Protein AF-A0A353LZS7-F1 (afdb_monomer)

Foldseek 3Di:
DPDDDDDDLVSQLLCLLLCVCVVVHHSQVSCVVSVHHGDFPVVSQVSNCVSPVHRPPDFPFVLCVVVQVLVQPPWDKFKAFFQDWDDDPQKIWGWGQGRVGIATEMEGVQQEPLHDRDGRWIKMFHAYADPVRYGYGNHMAGDAKEKEFADDPVCPVLLCVLQAQQLARHWYWYCDPSHTHTDPSRSHHHQPVSSVVSCVVSVTDIDIPHPRPPNPD

Radius of gyration: 20.61 Å; Cα contacts (8 Å, |Δi|>4): 398; chains: 1; bounding box: 46×46×68 Å

pLDDT: mean 93.03, std 6.81, range [49.69, 97.94]

Structure (mmCIF, N/CA/C/O backbone):
data_AF-A0A353LZS7-F1
#
_entry.id   AF-A0A353LZS7-F1
#
loop_
_atom_site.group_PDB
_atom_site.id
_atom_site.type_symbol
_atom_site.label_atom_id
_atom_site.label_alt_id
_atom_site.label_comp_id
_atom_site.label_asym_id
_atom_site.label_entity_id
_atom_site.label_seq_id
_atom_site.pdbx_PDB_ins_code
_atom_site.Cartn_x
_atom_site.Cartn_y
_atom_site.Cartn_z
_atom_site.occupancy
_atom_site.B_iso_or_equiv
_atom_site.auth_seq_id
_atom_site.auth_comp_id
_atom_site.auth_asym_id
_atom_site.auth_atom_id
_atom_site.pdbx_PDB_model_num
ATOM 1 N N . PHE A 1 1 ? 22.127 -6.569 -45.053 1.00 49.69 1 PHE A N 1
ATOM 2 C CA . PHE A 1 1 ? 22.938 -6.460 -43.824 1.00 49.69 1 PHE A CA 1
ATOM 3 C C . PHE A 1 1 ? 22.021 -6.364 -42.607 1.00 49.69 1 PHE A C 1
ATOM 5 O O . PHE A 1 1 ? 21.568 -5.278 -42.281 1.00 49.69 1 PHE A O 1
ATOM 12 N N . ARG A 1 2 ? 21.709 -7.481 -41.939 1.00 51.94 2 ARG A N 1
ATOM 13 C CA . ARG A 1 2 ? 21.245 -7.457 -40.542 1.00 51.94 2 ARG A CA 1
ATOM 14 C C . ARG A 1 2 ? 22.376 -8.051 -39.719 1.00 51.94 2 ARG A C 1
ATOM 16 O O . ARG A 1 2 ? 22.581 -9.258 -39.738 1.00 51.94 2 ARG A O 1
ATOM 23 N N . ARG A 1 3 ? 23.179 -7.191 -39.099 1.00 62.69 3 ARG A N 1
ATOM 24 C CA . ARG A 1 3 ? 24.198 -7.624 -38.146 1.00 62.69 3 ARG A CA 1
ATOM 25 C C . ARG A 1 3 ? 23.453 -7.877 -36.840 1.00 62.69 3 ARG A C 1
ATOM 27 O O . ARG A 1 3 ? 22.983 -6.926 -36.228 1.00 62.69 3 ARG A O 1
ATOM 34 N N . ALA A 1 4 ? 23.266 -9.143 -36.479 1.00 73.12 4 ALA A N 1
ATOM 35 C CA . ALA A 1 4 ? 22.743 -9.489 -35.165 1.00 73.12 4 ALA A CA 1
ATOM 36 C C . ALA A 1 4 ? 23.783 -9.037 -34.134 1.00 73.12 4 ALA A C 1
ATOM 38 O O . ALA A 1 4 ? 24.899 -9.555 -34.110 1.00 73.12 4 ALA A O 1
ATOM 39 N N . ILE A 1 5 ? 23.449 -8.009 -33.359 1.00 75.19 5 ILE A N 1
ATOM 40 C CA . ILE A 1 5 ? 24.237 -7.623 -32.194 1.00 75.19 5 ILE A CA 1
ATOM 41 C C . ILE A 1 5 ? 23.686 -8.472 -31.049 1.00 75.19 5 ILE A C 1
ATOM 43 O O . ILE A 1 5 ? 22.515 -8.299 -30.707 1.00 75.19 5 ILE A O 1
ATOM 47 N N . PRO A 1 6 ? 24.458 -9.429 -30.510 1.00 82.75 6 PRO A N 1
ATOM 48 C CA . PRO A 1 6 ? 24.000 -10.201 -29.369 1.00 82.75 6 PRO A CA 1
ATOM 49 C C . PRO A 1 6 ? 23.825 -9.249 -28.185 1.00 82.75 6 PRO A C 1
ATOM 51 O O . PRO A 1 6 ? 24.753 -8.521 -27.830 1.00 82.75 6 PRO A O 1
ATOM 54 N N . LEU A 1 7 ? 22.625 -9.232 -27.609 1.00 87.44 7 LEU A N 1
ATOM 55 C CA . LEU A 1 7 ? 22.373 -8.534 -26.355 1.00 87.44 7 LEU A CA 1
ATOM 56 C C . LEU A 1 7 ? 22.943 -9.372 -25.212 1.00 87.44 7 LEU A C 1
ATOM 58 O O . LEU A 1 7 ? 22.761 -10.590 -25.177 1.00 87.44 7 LEU A O 1
ATOM 62 N N . ASP A 1 8 ? 23.638 -8.720 -24.286 1.00 92.75 8 ASP A N 1
ATOM 63 C CA . ASP A 1 8 ? 24.069 -9.368 -23.057 1.00 92.75 8 ASP A CA 1
ATOM 64 C C . ASP A 1 8 ? 22.866 -9.653 -22.139 1.00 92.75 8 ASP A C 1
ATOM 66 O O . ASP A 1 8 ? 21.788 -9.065 -22.274 1.00 92.75 8 ASP A O 1
ATOM 70 N N . LYS A 1 9 ? 23.062 -10.558 -21.176 1.00 93.56 9 LYS A N 1
ATOM 71 C CA . LYS A 1 9 ? 22.011 -10.988 -20.244 1.00 93.56 9 LYS A CA 1
ATOM 72 C C . LYS A 1 9 ? 21.418 -9.822 -19.441 1.00 93.56 9 LYS A C 1
ATOM 74 O O . LYS A 1 9 ? 20.215 -9.826 -19.201 1.00 93.56 9 LYS A O 1
ATOM 79 N N . GLY A 1 10 ? 22.219 -8.823 -19.063 1.00 94.56 10 GLY A N 1
ATOM 80 C CA . GLY A 1 10 ? 21.739 -7.661 -18.312 1.00 94.56 10 GLY A CA 1
ATOM 81 C C . GLY A 1 10 ? 20.877 -6.731 -19.166 1.00 94.56 10 GLY A C 1
ATOM 82 O O . GLY A 1 10 ? 19.850 -6.234 -18.705 1.00 94.56 10 GLY A O 1
ATOM 83 N N . SER A 1 11 ? 21.241 -6.534 -20.434 1.00 95.19 11 SER A N 1
ATOM 84 C CA . SER A 1 11 ? 20.390 -5.814 -21.390 1.00 95.19 11 SER A CA 1
ATOM 85 C C . SER A 1 11 ? 19.060 -6.536 -21.628 1.00 95.19 11 SER A C 1
ATOM 87 O O . SER A 1 11 ? 18.012 -5.891 -21.650 1.00 95.19 11 SER A O 1
ATOM 89 N N . LEU A 1 12 ? 19.079 -7.868 -21.753 1.00 95.38 12 LEU A N 1
ATOM 90 C CA . LEU A 1 12 ? 17.859 -8.675 -21.880 1.00 95.38 12 LEU A CA 1
ATOM 91 C C . LEU A 1 12 ? 16.980 -8.598 -20.626 1.00 95.38 12 LEU A C 1
ATOM 93 O O . LEU A 1 12 ? 15.776 -8.404 -20.758 1.00 95.38 12 LEU A O 1
ATOM 97 N N . GLU A 1 13 ? 17.565 -8.674 -19.427 1.00 96.44 13 GLU A N 1
ATOM 98 C CA . GLU A 1 13 ? 16.831 -8.505 -18.166 1.00 96.44 13 GLU A CA 1
ATOM 99 C C . GLU A 1 13 ? 16.099 -7.159 -18.126 1.00 96.44 13 GLU A C 1
ATOM 101 O O . GLU A 1 13 ? 14.906 -7.118 -17.841 1.00 96.44 13 GLU A O 1
ATOM 106 N N . LYS A 1 14 ? 16.772 -6.056 -18.476 1.00 96.69 14 LYS A N 1
ATOM 107 C CA . LYS A 1 14 ? 16.143 -4.725 -18.498 1.00 96.69 14 LYS A CA 1
ATOM 108 C C . LYS A 1 14 ? 14.991 -4.641 -19.495 1.00 96.69 14 LYS A C 1
ATOM 110 O O . LYS A 1 14 ? 13.961 -4.067 -19.161 1.00 96.69 14 LYS A O 1
ATOM 115 N N . LEU A 1 15 ? 15.147 -5.228 -20.684 1.00 95.94 15 LEU A N 1
ATOM 116 C CA . LEU A 1 15 ? 14.082 -5.288 -21.690 1.00 95.94 15 LEU A CA 1
ATOM 117 C C . LEU A 1 15 ? 12.872 -6.093 -21.198 1.00 95.94 15 LEU A C 1
ATOM 119 O O . LEU A 1 15 ? 11.734 -5.689 -21.423 1.00 95.94 15 LEU A O 1
ATOM 123 N N . VAL A 1 16 ? 13.105 -7.198 -20.485 1.00 96.44 16 VAL A N 1
ATOM 124 C CA . VAL A 1 16 ? 12.032 -7.954 -19.823 1.00 96.44 16 VAL A CA 1
ATOM 125 C C . VAL A 1 16 ? 11.353 -7.096 -18.754 1.00 96.44 16 VAL A C 1
ATOM 127 O O . VAL A 1 16 ? 10.131 -6.981 -18.747 1.00 96.44 16 VAL A O 1
ATOM 130 N N . LEU A 1 17 ? 12.125 -6.470 -17.861 1.00 96.50 17 LEU A N 1
ATOM 131 C CA . LEU A 1 17 ? 11.590 -5.707 -16.730 1.00 96.50 17 LEU A CA 1
ATOM 132 C C . LEU A 1 17 ? 10.818 -4.451 -17.155 1.00 96.50 17 LEU A C 1
ATOM 134 O O . LEU A 1 17 ? 9.850 -4.099 -16.482 1.00 96.50 17 LEU A O 1
ATOM 138 N N . CYS A 1 18 ? 11.191 -3.812 -18.268 1.00 95.25 18 CYS A N 1
ATOM 139 C CA . CYS A 1 18 ? 10.460 -2.674 -18.829 1.00 95.25 18 CYS A CA 1
ATOM 140 C C . CYS A 1 18 ? 9.281 -3.064 -19.742 1.00 95.25 18 CYS A C 1
ATOM 142 O O . CYS A 1 18 ? 8.624 -2.182 -20.289 1.00 95.25 18 CYS A O 1
ATOM 144 N N . GLY A 1 19 ? 9.003 -4.363 -19.902 1.00 94.69 19 GLY A N 1
ATOM 145 C CA . GLY A 1 19 ? 7.831 -4.867 -20.620 1.00 94.69 19 GLY A CA 1
ATOM 146 C C . GLY A 1 19 ? 7.983 -5.006 -22.135 1.00 94.69 19 GLY A C 1
ATOM 147 O O . GLY A 1 19 ? 6.997 -5.236 -22.830 1.00 94.69 19 GLY A O 1
ATOM 148 N N . ALA A 1 20 ? 9.202 -4.931 -22.678 1.00 95.31 20 ALA A N 1
ATOM 149 C CA . ALA A 1 20 ? 9.438 -5.030 -24.124 1.00 95.31 20 ALA A CA 1
ATOM 150 C C . ALA A 1 20 ? 9.042 -6.393 -24.734 1.00 95.31 20 ALA A C 1
ATOM 152 O O . ALA A 1 20 ? 8.958 -6.521 -25.955 1.00 95.31 20 ALA A O 1
ATOM 153 N N . PHE A 1 21 ? 8.810 -7.407 -23.893 1.00 94.50 21 PHE A N 1
ATOM 154 C CA . PHE A 1 21 ? 8.439 -8.767 -24.288 1.00 94.50 21 PHE A CA 1
ATOM 155 C C . PHE A 1 21 ? 7.097 -9.232 -23.698 1.00 94.50 21 PHE A C 1
ATOM 157 O O . PHE A 1 21 ? 6.817 -10.432 -23.730 1.00 94.50 21 PHE A O 1
ATOM 164 N N . ASP A 1 22 ? 6.267 -8.325 -23.170 1.00 94.19 22 ASP A N 1
ATOM 165 C CA . ASP A 1 22 ? 5.016 -8.696 -22.485 1.00 94.19 22 ASP A CA 1
ATOM 166 C C . ASP A 1 22 ? 4.025 -9.423 -23.424 1.00 94.19 22 ASP A C 1
ATOM 168 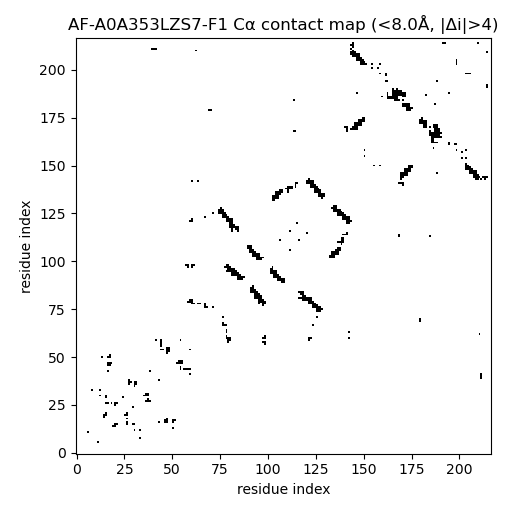O O . ASP A 1 22 ? 3.343 -10.357 -23.000 1.00 94.19 22 ASP A O 1
ATOM 172 N N . ASP A 1 23 ? 4.030 -9.105 -24.727 1.00 94.06 23 ASP A N 1
ATOM 173 C CA . ASP A 1 23 ? 3.234 -9.811 -25.750 1.00 94.06 23 ASP A CA 1
ATOM 174 C C . ASP A 1 23 ? 3.693 -11.264 -25.992 1.00 94.06 23 ASP A C 1
ATOM 176 O O . ASP A 1 23 ? 2.940 -12.086 -26.516 1.00 94.06 23 ASP A O 1
ATOM 180 N N . LEU A 1 24 ? 4.935 -11.600 -25.625 1.00 93.44 24 LEU A N 1
ATOM 181 C CA . LEU A 1 24 ? 5.509 -12.941 -25.788 1.00 93.44 24 LEU A CA 1
ATOM 182 C C . LEU A 1 24 ? 5.330 -13.814 -24.536 1.00 93.44 24 LEU A C 1
ATOM 184 O O . LEU A 1 24 ? 5.635 -15.006 -24.568 1.00 93.44 24 LEU A O 1
ATOM 188 N N . GLY A 1 25 ? 4.859 -13.241 -23.427 1.00 93.12 25 GLY A N 1
ATOM 189 C CA . GLY A 1 25 ? 4.669 -13.941 -22.160 1.00 93.12 25 GLY A CA 1
ATOM 190 C C . GLY A 1 25 ? 4.900 -13.046 -20.944 1.00 93.12 25 GLY A C 1
ATOM 191 O O . GLY A 1 25 ? 5.370 -11.920 -21.053 1.00 93.12 25 GLY A O 1
ATOM 192 N N . GLY A 1 26 ? 4.583 -13.566 -19.756 1.00 94.19 26 GLY A N 1
ATOM 193 C CA . GLY A 1 26 ? 4.762 -12.823 -18.508 1.00 94.19 26 GLY A CA 1
ATOM 194 C C . GLY A 1 26 ? 6.235 -12.629 -18.135 1.00 94.19 26 GLY A C 1
ATOM 195 O O . GLY A 1 26 ? 7.041 -13.550 -18.266 1.00 94.19 26 GLY A O 1
ATOM 196 N N . ARG A 1 27 ? 6.573 -11.461 -17.578 1.00 96.00 27 ARG A N 1
ATOM 197 C CA . ARG A 1 27 ? 7.952 -11.077 -17.213 1.00 96.00 27 ARG A CA 1
ATOM 198 C C . ARG A 1 27 ? 8.684 -12.121 -16.371 1.00 96.00 27 ARG A C 1
ATOM 200 O O . ARG A 1 27 ? 9.815 -12.466 -16.686 1.00 96.00 27 ARG A O 1
ATOM 207 N N . ASN A 1 28 ? 8.033 -12.687 -15.352 1.00 96.69 28 ASN A N 1
ATOM 208 C CA . ASN A 1 28 ? 8.641 -13.727 -14.511 1.00 96.69 28 ASN A CA 1
ATOM 209 C C . ASN A 1 28 ? 9.000 -15.006 -15.282 1.00 96.69 28 ASN A C 1
ATOM 211 O O . ASN A 1 28 ? 9.996 -15.644 -14.954 1.00 96.69 28 ASN A O 1
ATOM 215 N N . ARG A 1 29 ? 8.246 -15.353 -16.333 1.00 96.81 29 ARG A N 1
ATOM 216 C CA . ARG A 1 29 ? 8.586 -16.477 -17.214 1.00 96.81 29 ARG A CA 1
ATOM 217 C C . ARG A 1 29 ? 9.866 -16.181 -17.993 1.00 96.81 29 ARG A C 1
ATOM 219 O O . ARG A 1 29 ? 10.782 -16.993 -17.993 1.00 96.81 29 ARG A O 1
ATOM 226 N N . HIS A 1 30 ? 9.955 -14.989 -18.580 1.00 96.56 30 HIS A N 1
ATOM 227 C CA . HIS A 1 30 ? 11.135 -14.558 -19.333 1.00 96.56 30 HIS A CA 1
ATOM 228 C C . HIS A 1 30 ? 12.381 -14.440 -18.445 1.00 96.56 30 HIS A C 1
ATOM 230 O O . HIS A 1 30 ? 13.468 -14.835 -18.854 1.00 96.56 30 HIS A O 1
ATOM 236 N N . LEU A 1 31 ? 12.239 -13.956 -17.204 1.00 96.94 31 LEU A N 1
ATOM 237 C CA . LEU A 1 31 ? 13.335 -13.949 -16.225 1.00 96.94 31 LEU A CA 1
ATOM 238 C C . LEU A 1 31 ? 13.852 -15.371 -15.961 1.00 96.94 31 LEU A C 1
ATOM 240 O O . LEU A 1 31 ? 15.058 -15.607 -16.022 1.00 96.94 31 LEU A O 1
ATOM 244 N N . GLN A 1 32 ? 12.952 -16.331 -15.750 1.00 96.88 32 GLN A N 1
ATOM 245 C CA . GLN A 1 32 ? 13.321 -17.733 -15.540 1.00 96.88 32 GLN A CA 1
ATOM 246 C C . GLN A 1 32 ? 14.015 -18.348 -16.761 1.00 96.88 32 GLN A C 1
ATOM 248 O O . GLN A 1 32 ? 15.001 -19.064 -16.603 1.00 96.88 32 GLN A O 1
ATOM 253 N N . GLU A 1 33 ? 13.562 -18.035 -17.977 1.00 95.00 33 GLU A N 1
ATOM 254 C CA . GLU A 1 33 ? 14.205 -18.477 -19.225 1.00 95.00 33 GLU A CA 1
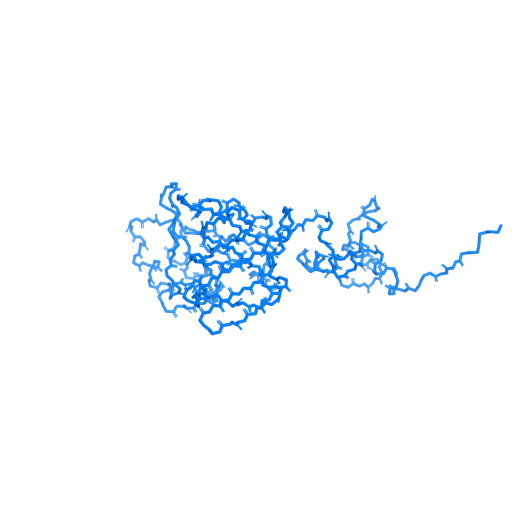ATOM 255 C C . GLU A 1 33 ? 15.626 -17.911 -19.385 1.00 95.00 33 GLU A C 1
ATOM 257 O O . GLU A 1 33 ? 16.507 -18.574 -19.935 1.00 95.00 33 GLU A O 1
ATOM 262 N N . LEU A 1 34 ? 15.891 -16.726 -18.829 1.00 94.31 34 LEU A N 1
ATOM 263 C CA . LEU A 1 34 ? 17.235 -16.153 -18.725 1.00 94.31 34 LEU A CA 1
ATOM 264 C C . LEU A 1 34 ? 18.061 -16.753 -17.572 1.00 94.31 34 LEU A C 1
ATOM 266 O O . LEU A 1 34 ? 19.228 -16.384 -17.399 1.00 94.31 34 LEU A O 1
ATOM 270 N N . GLY A 1 35 ? 17.500 -17.660 -16.768 1.00 95.69 35 GLY A N 1
ATOM 271 C CA . GLY A 1 35 ? 18.121 -18.186 -15.552 1.00 95.69 35 GLY A CA 1
ATOM 272 C C . GLY A 1 35 ? 18.268 -17.109 -14.476 1.00 95.69 35 GLY A C 1
ATOM 273 O O . GLY A 1 35 ? 19.352 -16.949 -13.908 1.00 95.69 35 GLY A O 1
ATOM 274 N N . LEU A 1 36 ? 17.232 -16.291 -14.296 1.00 95.81 36 LEU A N 1
ATOM 275 C CA . LEU A 1 36 ? 17.085 -15.313 -13.223 1.00 95.81 36 LEU A CA 1
ATOM 276 C C . LEU A 1 36 ? 15.911 -15.712 -12.329 1.00 95.81 36 LEU A C 1
ATOM 278 O O . LEU A 1 36 ? 14.942 -16.323 -12.782 1.00 95.81 36 LEU A O 1
ATOM 282 N N . GLU A 1 37 ? 15.997 -15.335 -11.058 1.00 95.19 37 GLU A N 1
ATOM 283 C CA . GLU A 1 37 ? 14.919 -15.577 -10.105 1.00 95.19 37 GLU A CA 1
ATOM 284 C C . GLU A 1 37 ? 13.684 -14.725 -10.439 1.00 95.19 37 GLU A C 1
ATOM 286 O O . GLU A 1 37 ? 13.821 -13.554 -10.823 1.00 95.19 37 GLU A O 1
ATOM 291 N N . PRO A 1 38 ? 12.468 -15.279 -10.279 1.00 95.25 38 PRO A N 1
ATOM 292 C CA . PRO A 1 38 ? 11.248 -14.503 -10.410 1.00 95.25 38 PRO A CA 1
ATOM 293 C C . PRO A 1 38 ? 11.178 -13.438 -9.309 1.00 95.25 38 PRO A C 1
ATOM 295 O O . PRO A 1 38 ? 11.620 -13.643 -8.179 1.00 95.25 38 PRO A O 1
ATOM 298 N N . LYS A 1 39 ? 10.581 -12.296 -9.639 1.00 95.31 39 LYS A N 1
ATOM 299 C CA . LYS A 1 39 ? 10.361 -11.181 -8.715 1.00 95.31 39 LYS A CA 1
ATOM 300 C C . LYS A 1 39 ? 8.908 -11.154 -8.252 1.00 95.31 39 LYS A C 1
ATOM 302 O O . LYS A 1 39 ? 8.004 -11.596 -8.968 1.00 95.31 39 LYS A O 1
ATOM 307 N N . ARG A 1 40 ? 8.659 -10.602 -7.065 1.00 94.62 40 ARG A N 1
ATOM 308 C CA . ARG A 1 40 ? 7.291 -10.326 -6.601 1.00 94.62 40 ARG A CA 1
ATOM 309 C C . ARG A 1 40 ? 6.658 -9.246 -7.483 1.00 94.62 40 ARG A C 1
ATOM 311 O O . ARG A 1 40 ? 7.348 -8.376 -8.004 1.00 94.62 40 ARG A O 1
ATOM 318 N N . GLU A 1 41 ? 5.333 -9.246 -7.594 1.00 94.44 41 GLU A N 1
ATOM 319 C CA . GLU A 1 41 ? 4.600 -8.291 -8.446 1.00 94.44 41 GLU A CA 1
ATOM 320 C C . GLU A 1 41 ? 4.937 -6.824 -8.128 1.00 94.44 41 GLU A C 1
ATOM 322 O O . GLU A 1 41 ? 5.197 -6.027 -9.025 1.00 94.44 41 GLU A O 1
ATOM 327 N N . LEU A 1 42 ? 5.026 -6.463 -6.843 1.00 95.88 42 LEU A N 1
ATOM 328 C CA . LEU A 1 42 ? 5.413 -5.107 -6.440 1.00 95.88 42 LEU A CA 1
ATOM 329 C C . LEU A 1 42 ? 6.857 -4.759 -6.842 1.00 95.88 42 LEU A C 1
ATOM 331 O O . LEU A 1 42 ? 7.153 -3.605 -7.141 1.00 95.88 42 LEU A O 1
ATOM 335 N N . GLU A 1 43 ? 7.762 -5.736 -6.842 1.00 95.75 43 GLU A N 1
ATOM 336 C CA . GLU A 1 43 ? 9.155 -5.542 -7.255 1.00 95.75 43 GLU A CA 1
ATOM 337 C C . GLU A 1 43 ? 9.261 -5.361 -8.770 1.00 95.75 43 GLU A C 1
ATOM 339 O O . GLU A 1 43 ? 10.045 -4.529 -9.221 1.00 95.75 43 GLU A O 1
ATOM 344 N N . LEU A 1 44 ? 8.440 -6.076 -9.550 1.00 96.44 44 LEU A N 1
ATOM 345 C CA . LEU A 1 44 ? 8.322 -5.860 -10.994 1.00 96.44 44 LEU A CA 1
ATOM 346 C C . LEU A 1 44 ? 7.863 -4.430 -11.302 1.00 96.44 44 LEU A C 1
ATOM 348 O O . LEU A 1 44 ? 8.473 -3.771 -12.140 1.00 96.44 44 LEU A O 1
ATOM 352 N N . LEU A 1 45 ? 6.857 -3.917 -10.584 1.00 96.56 45 LEU A N 1
ATOM 353 C CA . LEU A 1 45 ? 6.395 -2.531 -10.742 1.00 96.56 45 LEU A CA 1
ATOM 354 C C . LEU A 1 45 ? 7.473 -1.507 -10.366 1.00 96.56 45 LEU A C 1
ATOM 356 O O . LEU A 1 45 ? 7.638 -0.496 -11.046 1.00 96.56 45 LEU A O 1
ATOM 360 N N . LYS A 1 46 ? 8.225 -1.754 -9.289 1.00 95.69 46 LYS A N 1
ATOM 361 C CA . LYS A 1 46 ? 9.336 -0.877 -8.886 1.00 95.69 46 LYS A CA 1
ATOM 362 C C . LYS A 1 46 ? 10.451 -0.860 -9.931 1.00 95.69 46 LYS A C 1
ATOM 364 O O . LYS A 1 46 ? 10.928 0.218 -10.269 1.00 95.69 46 LYS A O 1
ATOM 369 N N . ALA A 1 47 ? 10.816 -2.023 -10.469 1.00 96.12 47 ALA A N 1
ATOM 370 C CA . ALA A 1 47 ? 11.806 -2.130 -11.538 1.00 96.12 47 ALA A CA 1
ATOM 371 C C . ALA A 1 47 ? 11.333 -1.440 -12.828 1.00 96.12 47 ALA A C 1
ATOM 373 O O . ALA A 1 47 ? 12.113 -0.753 -13.482 1.00 96.12 47 ALA A O 1
ATOM 374 N N . GLU A 1 48 ? 10.048 -1.570 -13.170 1.00 96.19 48 GLU A N 1
ATOM 375 C CA . GLU A 1 48 ? 9.443 -0.845 -14.289 1.00 96.19 48 GLU A CA 1
ATOM 376 C C . GLU A 1 48 ? 9.600 0.667 -14.115 1.00 96.19 48 GLU A C 1
ATOM 378 O O . GLU A 1 48 ? 10.113 1.334 -15.013 1.00 96.19 48 GLU A O 1
ATOM 383 N N . ARG A 1 49 ? 9.232 1.205 -12.946 1.00 95.31 49 ARG A N 1
ATOM 384 C CA . ARG A 1 49 ? 9.393 2.635 -12.666 1.00 95.31 49 ARG A CA 1
ATOM 385 C C . ARG A 1 49 ? 10.848 3.078 -12.702 1.00 95.31 49 ARG A C 1
ATOM 387 O O . ARG A 1 49 ? 11.122 4.161 -13.203 1.00 95.31 49 ARG A O 1
ATOM 394 N N . GLU A 1 50 ? 11.773 2.283 -12.179 1.00 95.19 50 GLU A N 1
ATOM 395 C CA . GLU A 1 50 ? 13.198 2.621 -12.208 1.00 95.19 50 GLU A CA 1
ATOM 396 C C . GLU A 1 50 ? 13.725 2.734 -13.648 1.00 95.19 50 GLU A C 1
ATOM 398 O O . GLU A 1 50 ? 14.503 3.636 -13.955 1.00 95.19 50 GLU A O 1
ATOM 403 N N . LEU A 1 51 ? 13.264 1.858 -14.547 1.00 96.31 51 LEU A N 1
ATOM 404 C CA . LEU A 1 51 ? 13.707 1.822 -15.942 1.00 96.31 51 LEU A CA 1
ATOM 405 C C . LEU A 1 51 ? 12.983 2.829 -16.845 1.00 96.31 51 LEU A C 1
ATOM 407 O O . LEU A 1 51 ? 13.594 3.357 -17.773 1.00 96.31 51 LEU A O 1
ATOM 411 N N . LEU A 1 52 ? 11.693 3.075 -16.604 1.00 95.31 52 LEU A N 1
ATOM 412 C CA . LEU A 1 52 ? 10.838 3.907 -17.461 1.00 95.31 52 LEU A CA 1
ATOM 413 C C . LEU A 1 52 ? 10.553 5.301 -16.888 1.00 95.31 52 LEU A C 1
ATOM 415 O O . LEU A 1 52 ? 10.058 6.168 -17.603 1.00 95.31 52 LEU A O 1
ATOM 419 N N . GLY A 1 53 ? 10.829 5.525 -15.604 1.00 92.19 53 GLY A N 1
ATOM 420 C CA . GLY A 1 53 ? 10.491 6.752 -14.879 1.00 92.19 53 GLY A CA 1
ATOM 421 C C . GLY A 1 53 ? 9.042 6.826 -14.380 1.00 92.19 53 GLY A C 1
ATOM 422 O O . GLY A 1 53 ? 8.694 7.787 -13.700 1.00 92.19 53 GLY A O 1
ATOM 423 N N . MET A 1 54 ? 8.201 5.830 -14.680 1.00 92.19 54 MET A N 1
ATOM 424 C CA . MET A 1 54 ? 6.791 5.773 -14.271 1.00 92.19 54 MET A CA 1
ATOM 425 C C . MET A 1 54 ? 6.284 4.331 -14.159 1.00 92.19 54 MET A C 1
ATOM 427 O O . MET A 1 54 ? 6.845 3.422 -14.769 1.00 92.19 54 MET A O 1
ATOM 431 N N . TYR A 1 55 ? 5.183 4.129 -13.434 1.00 95.19 55 TYR A N 1
ATOM 432 C CA . TYR A 1 55 ? 4.442 2.866 -13.453 1.00 95.19 55 TYR A CA 1
ATOM 433 C C . TYR A 1 55 ? 3.553 2.800 -14.702 1.00 95.19 55 TYR A C 1
ATOM 435 O O . TYR A 1 55 ? 2.414 3.264 -14.686 1.00 95.19 55 TYR A O 1
ATOM 443 N N . ALA A 1 56 ? 4.083 2.256 -15.795 1.00 93.00 56 ALA A N 1
ATOM 444 C CA . ALA A 1 56 ? 3.372 2.152 -17.068 1.00 93.00 56 ALA A CA 1
ATOM 445 C C . ALA A 1 56 ? 2.233 1.121 -17.027 1.00 93.00 56 ALA A C 1
ATOM 447 O O . ALA A 1 56 ? 1.193 1.317 -17.652 1.00 93.00 56 ALA A O 1
ATOM 448 N N . SER A 1 57 ? 2.422 0.034 -16.281 1.00 92.88 57 SER A N 1
ATOM 449 C CA . SER A 1 57 ? 1.453 -1.058 -16.183 1.00 92.88 57 SER A CA 1
ATOM 450 C C . SER A 1 57 ? 0.368 -0.777 -15.141 1.00 92.88 57 SER A C 1
ATOM 452 O O . SER A 1 57 ? -0.826 -0.831 -15.443 1.00 92.88 57 SER A O 1
ATOM 454 N N . ARG A 1 58 ? 0.763 -0.481 -13.896 1.00 95.19 58 ARG A N 1
ATOM 455 C CA . ARG A 1 58 ? -0.156 -0.174 -12.792 1.00 95.19 58 ARG A CA 1
ATOM 456 C C . ARG A 1 58 ? 0.545 0.555 -11.652 1.00 95.19 58 ARG A C 1
ATOM 458 O O . ARG A 1 58 ? 1.563 0.094 -11.149 1.00 95.19 58 ARG A O 1
ATOM 465 N N . HIS A 1 59 ? -0.070 1.617 -11.135 1.00 97.50 59 HIS A N 1
ATOM 466 C CA . HIS A 1 59 ? 0.437 2.295 -9.941 1.00 97.50 59 HIS A CA 1
ATOM 467 C C . HIS A 1 59 ? 0.234 1.432 -8.667 1.00 97.50 59 HIS A C 1
ATOM 469 O O . HIS A 1 59 ? -0.881 0.926 -8.458 1.00 97.50 59 HIS A O 1
ATOM 475 N N . PRO A 1 60 ? 1.234 1.289 -7.767 1.00 97.31 60 PRO A N 1
ATOM 476 C CA . PRO A 1 60 ? 1.189 0.373 -6.618 1.00 97.31 60 PRO A CA 1
ATOM 477 C C . PRO A 1 60 ? 0.119 0.710 -5.563 1.00 97.31 60 PRO A C 1
ATOM 479 O O . PRO A 1 60 ? -0.295 -0.156 -4.790 1.00 97.31 60 PRO A O 1
ATOM 482 N N . CYS A 1 61 ? -0.362 1.955 -5.533 1.00 97.62 61 CYS A N 1
ATOM 483 C CA . CYS A 1 61 ? -1.452 2.375 -4.643 1.00 97.62 61 CYS A CA 1
ATOM 484 C C . CYS A 1 61 ? -2.857 2.117 -5.213 1.00 97.62 61 CYS A C 1
ATOM 486 O O . CYS A 1 61 ? -3.824 2.137 -4.456 1.00 97.62 61 CYS A O 1
ATOM 488 N N . SER A 1 62 ? -2.988 1.815 -6.511 1.00 97.25 62 SER A N 1
ATOM 489 C CA . SER A 1 62 ? -4.295 1.634 -7.170 1.00 97.25 62 SER A CA 1
ATOM 490 C C . SER A 1 62 ? -5.199 0.582 -6.508 1.00 97.25 62 SER A C 1
ATOM 492 O O . SER A 1 62 ? -6.394 0.835 -6.376 1.00 97.25 62 SER A O 1
ATOM 494 N N . PRO A 1 63 ? -4.695 -0.592 -6.065 1.00 97.31 63 PRO A N 1
ATOM 495 C CA . PRO A 1 63 ? -5.550 -1.588 -5.414 1.00 97.31 63 PRO A CA 1
ATOM 496 C C . PRO A 1 63 ? -6.146 -1.131 -4.075 1.00 97.31 63 PRO A C 1
ATOM 498 O O . PRO A 1 63 ? -7.120 -1.722 -3.621 1.00 97.31 63 PRO A O 1
ATOM 501 N N . PHE A 1 64 ? -5.569 -0.109 -3.437 1.00 97.12 64 PHE A N 1
ATOM 502 C CA . PHE A 1 64 ? -6.035 0.406 -2.150 1.00 97.12 64 PHE A CA 1
ATOM 503 C C . PHE A 1 64 ? -7.093 1.507 -2.291 1.00 97.12 64 PHE A C 1
ATOM 505 O O . PHE A 1 64 ? -7.730 1.847 -1.297 1.00 97.12 64 PHE A O 1
ATOM 512 N N . LEU A 1 65 ? -7.313 2.048 -3.497 1.00 96.31 65 LEU A N 1
ATOM 513 C CA . LEU A 1 65 ? -8.244 3.160 -3.719 1.00 96.31 65 LEU A CA 1
ATOM 514 C C . LEU A 1 65 ? -9.659 2.907 -3.179 1.00 96.31 65 LEU A C 1
ATOM 516 O O . LEU A 1 65 ? -10.175 3.817 -2.533 1.00 96.31 65 LEU A O 1
ATOM 520 N N . PRO A 1 66 ? -10.272 1.714 -3.340 1.00 94.75 66 PRO A N 1
ATOM 521 C CA . PRO A 1 66 ? -11.596 1.468 -2.773 1.00 94.75 66 PRO A CA 1
ATOM 522 C C . PRO A 1 66 ? -11.624 1.640 -1.249 1.00 94.75 66 PRO A C 1
ATOM 524 O O . PRO A 1 66 ? -12.511 2.302 -0.725 1.00 94.75 66 PRO A O 1
ATOM 527 N N . LEU A 1 67 ? -10.613 1.121 -0.538 1.00 95.06 67 LEU A N 1
ATOM 528 C CA . LEU A 1 67 ? -10.505 1.286 0.914 1.00 95.06 67 LEU A CA 1
ATOM 529 C C . LEU A 1 67 ? -10.317 2.759 1.299 1.00 95.06 67 LEU A C 1
ATOM 531 O O . LEU A 1 67 ? -10.944 3.242 2.237 1.00 95.06 67 LEU A O 1
ATOM 535 N N . VAL A 1 68 ? -9.447 3.470 0.581 1.00 96.12 68 VAL A N 1
ATOM 536 C CA . VAL A 1 68 ? -9.164 4.889 0.836 1.00 96.12 68 VAL A CA 1
ATOM 537 C C . VAL A 1 68 ? -10.428 5.731 0.653 1.00 96.12 68 VAL A C 1
ATOM 539 O O . VAL A 1 68 ? -10.742 6.553 1.509 1.00 96.12 68 VAL A O 1
ATOM 542 N N . GLN A 1 69 ? -11.209 5.465 -0.394 1.00 93.88 69 GLN A N 1
ATOM 543 C CA . GLN A 1 69 ? -12.493 6.124 -0.634 1.00 93.88 69 GLN A CA 1
ATOM 544 C C . GLN A 1 69 ? -13.504 5.833 0.483 1.00 93.88 69 GLN A C 1
ATOM 546 O O . GLN A 1 69 ? -14.171 6.752 0.953 1.00 93.88 69 GLN A O 1
ATOM 551 N N . SER A 1 70 ? -13.574 4.593 0.979 1.00 92.25 70 SER A N 1
ATOM 552 C CA . SER A 1 70 ? -14.440 4.242 2.116 1.00 92.25 70 SER A CA 1
ATOM 553 C C . SER A 1 70 ? -14.059 4.954 3.422 1.00 92.25 70 SER A C 1
ATOM 555 O O . SER A 1 70 ? -14.919 5.171 4.273 1.00 92.25 70 SER A O 1
ATOM 557 N N . LEU A 1 71 ? -12.790 5.343 3.589 1.00 92.88 71 LEU A N 1
ATOM 558 C CA . LEU A 1 71 ? -12.283 6.060 4.767 1.00 92.88 71 LEU A CA 1
ATOM 559 C C . LEU A 1 71 ? -12.344 7.592 4.638 1.00 92.88 71 LEU A C 1
ATOM 561 O O . LEU A 1 71 ? -12.114 8.299 5.618 1.00 92.88 71 LEU A O 1
ATOM 565 N N . GLN A 1 72 ? -12.649 8.120 3.449 1.00 90.12 72 GLN A N 1
ATOM 566 C CA . GLN A 1 72 ? -12.625 9.556 3.150 1.00 90.12 72 GLN A CA 1
ATOM 567 C C . GLN A 1 72 ? -13.612 10.377 3.997 1.00 90.12 72 GLN A C 1
ATOM 569 O O . GLN A 1 72 ? -13.356 11.548 4.299 1.00 90.12 72 GLN A O 1
ATOM 574 N N . GLY A 1 73 ? -14.741 9.777 4.387 1.00 84.50 73 GLY A N 1
ATOM 575 C CA . GLY A 1 73 ? -15.810 10.475 5.098 1.00 84.50 73 GLY A CA 1
ATOM 576 C C . GLY A 1 73 ? -16.322 11.679 4.299 1.00 84.50 73 GLY A C 1
ATOM 577 O O . GLY A 1 73 ? -16.611 11.565 3.113 1.00 84.50 73 GLY A O 1
ATOM 578 N N . GLY A 1 74 ? -16.429 12.845 4.945 1.00 81.94 74 GLY A N 1
ATOM 579 C CA . GLY A 1 74 ? -16.876 14.094 4.307 1.00 81.94 74 GLY A CA 1
ATOM 580 C C . GLY A 1 74 ? -15.765 14.965 3.699 1.00 81.94 74 GLY A C 1
ATOM 581 O O . GLY A 1 74 ? -16.040 16.104 3.328 1.00 81.94 74 GLY A O 1
ATOM 582 N N . GLY A 1 75 ? -14.513 14.493 3.683 1.00 89.69 75 GLY A N 1
ATOM 583 C CA . GLY A 1 75 ? -13.362 15.226 3.143 1.00 89.69 75 GLY A CA 1
ATOM 584 C C . GLY A 1 75 ? -12.994 14.805 1.723 1.00 89.69 75 GLY A C 1
ATOM 585 O O . GLY A 1 75 ? -13.808 14.240 0.999 1.00 89.69 75 GLY A O 1
ATOM 586 N N . GLU A 1 76 ? -11.743 15.056 1.347 1.00 94.81 76 GLU A N 1
ATOM 587 C CA . GLU A 1 76 ? -11.086 14.514 0.156 1.00 94.81 76 GLU A CA 1
ATOM 588 C C . GLU A 1 76 ? -9.978 13.541 0.567 1.00 94.81 76 GLU A C 1
ATOM 590 O O . GLU A 1 76 ? -9.413 13.645 1.662 1.00 94.81 76 GLU A O 1
ATOM 595 N N . SER A 1 77 ? -9.663 12.593 -0.314 1.00 96.12 77 SER A N 1
ATOM 596 C CA . SER A 1 77 ? -8.577 11.640 -0.110 1.00 96.12 77 SER A CA 1
ATOM 597 C C . SER A 1 77 ? -7.704 11.525 -1.356 1.00 96.12 77 SER A C 1
ATOM 599 O O . SER A 1 77 ? -8.175 11.685 -2.482 1.00 96.12 77 SER A O 1
ATOM 601 N N . VAL A 1 78 ? -6.417 11.264 -1.151 1.00 96.81 78 VAL A N 1
ATOM 602 C CA . VAL A 1 78 ? -5.454 11.008 -2.223 1.00 96.81 78 VAL A CA 1
ATOM 603 C C . VAL A 1 78 ? -4.508 9.894 -1.795 1.00 96.81 78 VAL A C 1
ATOM 605 O O . VAL A 1 78 ? -4.062 9.865 -0.653 1.00 96.81 78 VAL A O 1
ATOM 608 N N . ALA A 1 79 ? -4.202 8.962 -2.694 1.00 97.94 79 ALA A N 1
ATOM 609 C CA . ALA A 1 79 ? -3.336 7.824 -2.407 1.00 97.94 79 ALA A CA 1
ATOM 610 C C . ALA A 1 79 ? -2.230 7.705 -3.447 1.00 97.94 79 ALA A C 1
ATOM 612 O O . ALA A 1 79 ? -2.483 7.775 -4.647 1.00 97.94 79 ALA A O 1
ATOM 613 N N . GLY A 1 80 ? -1.006 7.480 -2.987 1.00 97.94 80 GLY A N 1
ATOM 614 C CA . GLY A 1 80 ? 0.144 7.479 -3.873 1.00 97.94 80 GLY A CA 1
ATOM 615 C C . GLY A 1 80 ? 1.444 7.072 -3.195 1.00 97.94 80 GLY A C 1
ATOM 616 O O . GLY A 1 80 ? 1.455 6.722 -2.015 1.00 97.94 80 GLY A O 1
ATOM 617 N N . GLU A 1 81 ? 2.530 7.058 -3.957 1.00 97.81 81 GLU A N 1
ATOM 618 C CA . GLU A 1 81 ? 3.876 6.818 -3.452 1.00 97.81 81 GLU A CA 1
ATOM 619 C C . GLU A 1 81 ? 4.609 8.145 -3.232 1.00 97.81 81 GLU A C 1
ATOM 621 O O . GLU A 1 81 ? 4.621 9.034 -4.083 1.00 97.81 81 GLU A O 1
ATOM 626 N N . LEU A 1 82 ? 5.223 8.311 -2.064 1.00 97.19 82 LEU A N 1
ATOM 627 C CA . LEU A 1 82 ? 5.925 9.531 -1.704 1.00 97.19 82 LEU A CA 1
ATOM 628 C C . LEU A 1 82 ? 7.177 9.680 -2.573 1.00 97.19 82 LEU A C 1
ATOM 630 O O . LEU A 1 82 ? 8.115 8.897 -2.457 1.00 97.19 82 LEU A O 1
ATOM 634 N N . SER A 1 83 ? 7.206 10.694 -3.436 1.00 94.25 83 SER A N 1
ATOM 635 C CA . SER A 1 83 ? 8.352 10.944 -4.321 1.00 94.25 83 SER A CA 1
ATOM 636 C C . SER A 1 83 ? 9.422 11.795 -3.647 1.00 94.25 83 SER A C 1
ATOM 638 O O . SER A 1 83 ? 10.615 11.569 -3.828 1.00 94.25 83 SER A O 1
ATOM 640 N N . GLY A 1 84 ? 9.002 12.766 -2.839 1.00 92.88 84 GLY A N 1
ATOM 641 C CA . GLY A 1 84 ? 9.904 13.652 -2.118 1.00 92.88 84 GLY A CA 1
ATOM 642 C C . GLY A 1 84 ? 9.170 14.379 -1.007 1.00 92.88 84 GLY A C 1
ATOM 643 O O . GLY A 1 84 ? 7.968 14.631 -1.106 1.00 92.88 84 GLY A O 1
ATOM 644 N N . VAL A 1 85 ? 9.893 14.690 0.064 1.00 95.56 85 VAL A N 1
ATOM 645 C CA . VAL A 1 85 ? 9.328 15.305 1.260 1.00 95.56 85 VAL A CA 1
ATOM 646 C C . VAL A 1 85 ? 10.380 16.143 1.975 1.00 95.56 85 VAL A C 1
ATOM 648 O O . VAL A 1 85 ? 11.557 15.783 2.010 1.00 95.56 85 VAL A O 1
ATOM 651 N N . GLN A 1 86 ? 9.955 17.268 2.539 1.00 95.94 86 GLN A N 1
ATOM 652 C CA . GLN A 1 86 ? 10.809 18.188 3.272 1.00 95.94 86 GLN A CA 1
ATOM 653 C C . GLN A 1 86 ? 10.105 18.662 4.543 1.00 95.94 86 GLN A C 1
ATOM 655 O O . GLN A 1 86 ? 8.935 19.048 4.511 1.00 95.94 86 GLN A O 1
ATOM 660 N N . ALA A 1 87 ? 10.843 18.661 5.652 1.00 93.56 87 ALA A N 1
ATOM 661 C CA . ALA A 1 87 ? 10.411 19.263 6.906 1.00 93.56 87 ALA A CA 1
ATOM 662 C C . ALA A 1 87 ? 10.798 20.749 6.954 1.00 93.56 87 ALA A C 1
ATOM 664 O O . ALA A 1 87 ? 11.932 21.121 6.648 1.00 93.56 87 ALA A O 1
ATOM 665 N N . MET A 1 88 ? 9.862 21.589 7.383 1.00 91.62 88 MET A N 1
ATOM 666 C CA . MET A 1 88 ? 10.027 23.021 7.621 1.00 91.62 88 MET A CA 1
ATOM 667 C C . MET A 1 88 ? 9.410 23.375 8.980 1.00 91.62 88 MET A C 1
ATOM 669 O O . MET A 1 88 ? 8.249 23.777 9.088 1.00 91.62 88 MET A O 1
ATOM 673 N N . GLY A 1 89 ? 10.184 23.185 10.052 1.00 89.81 89 GLY A N 1
ATOM 674 C CA . GLY A 1 89 ? 9.696 23.352 11.423 1.00 89.81 89 GLY A CA 1
ATOM 675 C C . GLY A 1 89 ? 8.610 22.325 11.755 1.00 89.81 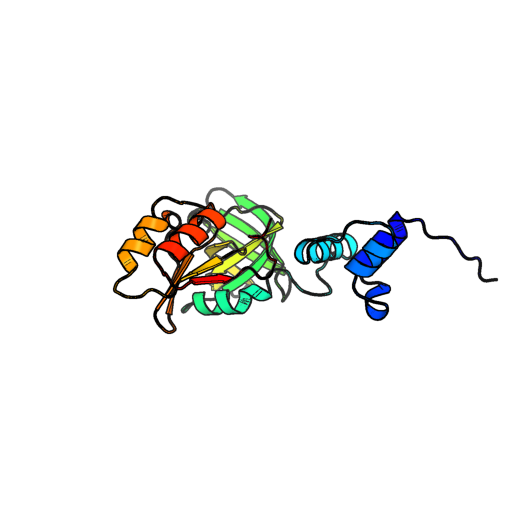89 GLY A C 1
ATOM 676 O O . GLY A 1 89 ? 8.863 21.128 11.694 1.00 89.81 89 GLY A O 1
ATOM 677 N N . ASN A 1 90 ? 7.400 22.789 12.085 1.00 92.75 90 ASN A N 1
ATOM 678 C CA . ASN A 1 90 ? 6.244 21.921 12.363 1.00 92.75 90 ASN A CA 1
ATOM 679 C C . ASN A 1 90 ? 5.426 21.556 11.106 1.00 92.75 90 ASN A C 1
ATOM 681 O O . ASN A 1 90 ? 4.340 20.984 11.214 1.00 92.75 90 ASN A O 1
ATOM 685 N N . ARG A 1 91 ? 5.889 21.944 9.914 1.00 94.75 91 ARG A N 1
ATOM 686 C CA . ARG A 1 91 ? 5.205 21.663 8.649 1.00 94.75 91 ARG A CA 1
ATOM 687 C C . ARG A 1 91 ? 6.020 20.695 7.812 1.00 94.75 91 ARG A C 1
ATOM 689 O O . ARG A 1 91 ? 7.246 20.749 7.796 1.00 94.75 91 ARG A O 1
ATOM 696 N N . TRP A 1 92 ? 5.312 19.849 7.088 1.00 96.31 92 TRP A N 1
ATOM 697 C CA . TRP A 1 92 ? 5.852 18.954 6.083 1.00 96.31 92 TRP A CA 1
ATOM 698 C C . TRP A 1 92 ? 5.209 19.283 4.751 1.00 96.31 92 TRP A C 1
ATOM 700 O O . TRP A 1 92 ? 4.007 19.528 4.696 1.00 96.31 92 TRP A O 1
ATOM 710 N N . GLN A 1 93 ? 6.005 19.270 3.691 1.00 95.94 93 GLN A N 1
ATOM 711 C CA . GLN A 1 93 ? 5.527 19.468 2.329 1.00 95.94 93 GLN A CA 1
ATOM 712 C C . GLN A 1 93 ? 6.257 18.537 1.369 1.00 95.94 93 GLN A C 1
ATOM 714 O O . GLN A 1 93 ? 7.388 18.119 1.637 1.00 95.94 93 GLN A O 1
ATOM 719 N N . GLY A 1 94 ? 5.630 18.213 0.246 1.00 96.56 94 GLY A N 1
ATOM 720 C CA . GLY A 1 94 ? 6.238 17.308 -0.716 1.00 96.56 94 GLY A CA 1
ATOM 721 C C . GLY A 1 94 ? 5.355 16.973 -1.904 1.00 96.56 94 GLY A C 1
ATOM 722 O O . GLY A 1 94 ? 4.365 17.649 -2.184 1.00 96.56 94 GLY A O 1
ATOM 723 N N . MET A 1 95 ? 5.742 15.899 -2.589 1.00 97.25 95 MET A N 1
ATOM 724 C CA . MET A 1 95 ? 5.058 15.369 -3.764 1.00 97.25 95 MET A CA 1
ATOM 725 C C . MET A 1 95 ? 4.685 13.906 -3.552 1.00 97.25 95 MET A C 1
ATOM 727 O O . MET A 1 95 ? 5.527 13.082 -3.179 1.00 97.25 95 MET A O 1
ATOM 731 N N . LEU A 1 96 ? 3.432 13.592 -3.849 1.00 97.00 96 LEU A N 1
ATOM 732 C CA . LEU A 1 96 ? 2.879 12.251 -3.900 1.00 97.00 96 LEU A CA 1
ATOM 733 C C . LEU A 1 96 ? 2.666 11.869 -5.372 1.00 97.00 96 LEU A C 1
ATOM 735 O O . LEU A 1 96 ? 2.028 12.612 -6.111 1.00 97.00 96 LEU A O 1
ATOM 739 N N . ASP A 1 97 ? 3.220 10.743 -5.801 1.00 97.06 97 ASP A N 1
ATOM 740 C CA . ASP A 1 97 ? 2.955 10.140 -7.110 1.00 97.06 97 ASP A CA 1
ATOM 741 C C . ASP A 1 97 ? 1.677 9.313 -7.007 1.00 97.06 97 ASP A C 1
ATOM 743 O O . ASP A 1 97 ? 1.632 8.363 -6.229 1.00 97.06 97 ASP A O 1
ATOM 747 N N . THR A 1 98 ? 0.606 9.729 -7.681 1.00 96.69 98 THR A N 1
ATOM 748 C CA . THR A 1 98 ? -0.706 9.075 -7.612 1.00 96.69 98 THR A CA 1
ATOM 749 C C . THR A 1 98 ? -1.030 8.405 -8.945 1.00 96.69 98 THR A C 1
ATOM 751 O O . THR A 1 98 ? -0.434 8.741 -9.969 1.00 96.69 98 THR A O 1
ATOM 754 N N . PRO A 1 99 ? -2.002 7.476 -8.985 1.00 95.38 99 PRO A N 1
ATOM 755 C CA . PRO A 1 99 ? -2.467 6.894 -10.246 1.00 95.38 99 PRO A CA 1
ATOM 756 C C . PRO A 1 99 ? -2.912 7.938 -11.290 1.00 95.38 99 PRO A C 1
ATOM 758 O O . PRO A 1 99 ? -2.860 7.672 -12.487 1.00 95.38 99 PRO A O 1
ATOM 761 N N . GLU A 1 100 ? -3.333 9.123 -10.845 1.00 92.56 100 GLU A N 1
ATOM 762 C CA . GLU A 1 100 ? -3.766 10.252 -11.674 1.00 92.56 100 GLU A CA 1
ATOM 763 C C . GLU A 1 100 ? -2.642 11.265 -11.970 1.00 92.56 100 GLU A C 1
ATOM 765 O O . GLU A 1 100 ? -2.868 12.234 -12.698 1.00 92.56 100 GLU A O 1
ATOM 770 N N . GLY A 1 101 ? -1.446 11.066 -11.411 1.00 93.00 101 GLY A N 1
ATOM 771 C CA . GLY A 1 101 ? -0.273 11.915 -11.591 1.00 93.00 101 GLY A CA 1
ATOM 772 C C . GLY A 1 101 ? 0.260 12.518 -10.291 1.00 93.00 101 GLY A C 1
ATOM 773 O O . GLY A 1 101 ? -0.144 12.180 -9.182 1.00 93.00 101 GLY A O 1
ATOM 774 N N . LEU A 1 102 ? 1.209 13.443 -10.422 1.00 94.81 102 LEU A N 1
ATOM 775 C CA . LEU A 1 102 ? 1.860 14.053 -9.267 1.00 94.81 102 LEU A CA 1
ATOM 776 C C . LEU A 1 102 ? 0.923 15.028 -8.533 1.00 94.81 102 LEU A C 1
ATOM 778 O O . LEU A 1 102 ? 0.325 15.924 -9.135 1.00 94.81 102 LEU A O 1
ATOM 782 N N . ARG A 1 103 ? 0.856 14.901 -7.206 1.00 95.94 103 ARG A N 1
ATOM 783 C CA . ARG A 1 103 ? 0.099 15.777 -6.306 1.00 95.94 103 ARG A CA 1
ATOM 784 C C . ARG A 1 103 ? 1.004 16.377 -5.249 1.00 95.94 103 ARG A C 1
ATOM 786 O O . ARG A 1 103 ? 1.673 15.667 -4.503 1.00 95.94 103 ARG A O 1
ATOM 793 N N . SER A 1 104 ? 1.003 17.698 -5.168 1.00 96.94 104 SER A N 1
ATOM 794 C CA . SER A 1 104 ? 1.693 18.415 -4.107 1.00 96.94 104 SER A CA 1
ATOM 795 C C . SER A 1 104 ? 0.862 18.355 -2.822 1.00 96.94 104 SER A C 1
ATOM 797 O O . SER A 1 104 ? -0.366 18.476 -2.869 1.00 96.94 104 SER A O 1
ATOM 799 N N . PHE A 1 105 ? 1.514 18.220 -1.669 1.00 97.38 105 PHE A N 1
ATOM 800 C CA . PHE A 1 105 ? 0.842 18.229 -0.368 1.00 97.38 105 PHE A CA 1
ATOM 801 C C . PHE A 1 105 ? 1.578 19.079 0.668 1.00 97.38 105 PHE A C 1
ATOM 803 O O . PHE A 1 105 ? 2.791 19.278 0.577 1.00 97.38 105 PHE A O 1
ATOM 810 N N . GLU A 1 106 ? 0.840 19.493 1.696 1.00 97.12 106 GLU A N 1
ATOM 811 C CA . GLU A 1 106 ? 1.386 20.014 2.943 1.00 97.12 106 GLU A CA 1
ATOM 812 C C . GLU A 1 106 ? 0.579 19.536 4.157 1.00 97.12 106 GLU A C 1
ATOM 814 O O . GLU A 1 106 ? -0.609 19.244 4.056 1.00 97.12 106 GLU A O 1
ATOM 819 N N . GLY A 1 107 ? 1.204 19.473 5.328 1.00 96.81 107 GLY A N 1
ATOM 820 C CA . GLY A 1 107 ? 0.537 19.115 6.578 1.00 96.81 107 GLY A CA 1
ATOM 821 C C . GLY A 1 107 ? 1.378 19.479 7.794 1.00 96.81 107 GLY A C 1
ATOM 822 O O . GLY A 1 107 ? 2.544 19.857 7.672 1.00 96.81 107 GLY A O 1
ATOM 823 N N . THR A 1 108 ? 0.789 19.379 8.982 1.00 96.62 108 THR A N 1
ATOM 824 C CA . THR A 1 108 ? 1.535 19.557 10.239 1.00 96.62 108 THR A CA 1
ATOM 825 C C . THR A 1 108 ? 2.156 18.238 10.684 1.00 96.62 108 THR A C 1
ATOM 827 O O . THR A 1 108 ? 1.741 17.187 10.209 1.00 96.62 108 THR A O 1
ATOM 830 N N . THR A 1 109 ? 3.112 18.251 11.616 1.00 93.38 109 THR A N 1
ATOM 831 C CA . THR A 1 109 ? 3.693 17.005 12.159 1.00 93.38 109 THR A CA 1
ATOM 832 C C . THR A 1 109 ? 2.619 16.026 12.654 1.00 93.38 109 THR A C 1
ATOM 834 O O . THR A 1 109 ? 2.665 14.858 12.287 1.00 93.38 109 THR A O 1
ATOM 837 N N . GLY A 1 110 ? 1.603 16.518 13.376 1.00 93.69 110 GLY A N 1
ATOM 838 C CA . GLY A 1 110 ? 0.496 15.688 13.875 1.00 93.69 110 GLY A CA 1
ATOM 839 C C . GLY A 1 110 ? -0.393 15.091 12.777 1.00 93.69 110 GLY A C 1
ATOM 840 O O . GLY A 1 110 ? -1.062 14.086 12.989 1.00 93.69 110 GLY A O 1
ATOM 841 N N . SER A 1 111 ? -0.372 15.654 11.564 1.00 95.31 111 SER A N 1
ATOM 842 C CA . SER A 1 111 ? -1.098 15.105 10.411 1.00 95.31 111 SER A CA 1
ATOM 843 C C . SER A 1 111 ? -0.507 13.779 9.914 1.00 95.31 111 SER A C 1
ATOM 845 O O . SER A 1 111 ? -1.130 13.090 9.109 1.00 95.31 111 SER A O 1
ATOM 847 N N . PHE A 1 112 ? 0.695 13.421 10.368 1.00 94.38 112 PHE A N 1
ATOM 848 C CA . PHE A 1 112 ? 1.420 12.224 9.943 1.00 94.38 112 PHE A CA 1
ATOM 849 C C . PHE A 1 112 ? 1.756 11.297 11.118 1.00 94.38 112 PHE A C 1
ATOM 851 O O . PHE A 1 112 ? 2.642 10.449 10.999 1.00 94.38 112 PHE A O 1
ATOM 858 N N . ASP A 1 113 ? 1.054 11.439 12.246 1.00 89.69 113 ASP A N 1
ATOM 859 C CA . ASP A 1 113 ? 1.239 10.578 13.412 1.00 89.69 113 ASP A CA 1
ATOM 860 C C . ASP A 1 113 ? 1.074 9.096 13.038 1.00 89.69 113 ASP A C 1
ATOM 862 O O . ASP A 1 113 ? 0.146 8.694 12.335 1.00 89.69 113 ASP A O 1
ATOM 866 N N . GLY A 1 114 ? 2.026 8.272 13.480 1.00 83.62 114 GLY A N 1
ATOM 867 C CA . GLY A 1 114 ? 2.071 6.841 13.173 1.00 83.62 114 GLY A CA 1
ATOM 868 C C . GLY A 1 114 ? 2.530 6.480 11.756 1.00 83.62 114 GLY A C 1
ATOM 869 O O . GLY A 1 114 ? 2.622 5.296 11.426 1.00 83.62 114 GLY A O 1
ATOM 870 N N . VAL A 1 115 ? 2.882 7.469 10.930 1.00 91.56 115 VAL A N 1
ATOM 871 C CA . VAL A 1 115 ? 3.316 7.276 9.543 1.00 91.56 115 VAL A CA 1
ATOM 872 C C . VAL A 1 115 ? 4.760 7.733 9.352 1.00 91.56 115 VAL A C 1
ATOM 874 O O . VAL A 1 115 ? 5.192 8.768 9.850 1.00 91.56 115 VAL A O 1
ATOM 877 N N . LYS A 1 116 ? 5.536 6.960 8.584 1.00 91.31 116 LYS A N 1
ATOM 878 C CA . LYS A 1 116 ? 6.893 7.349 8.181 1.00 91.31 116 LYS A CA 1
ATOM 879 C C . LYS A 1 116 ? 6.861 8.052 6.827 1.00 91.31 116 LYS A C 1
ATOM 881 O O . LYS A 1 116 ? 6.539 7.434 5.816 1.00 91.31 116 LYS A O 1
ATOM 886 N N . LEU A 1 117 ? 7.254 9.323 6.810 1.00 94.38 117 LEU A N 1
ATOM 887 C CA . LEU A 1 117 ? 7.426 10.113 5.591 1.00 94.38 117 LEU A CA 1
ATOM 888 C C . LEU A 1 117 ? 8.815 9.879 4.987 1.00 94.38 117 LEU A C 1
ATOM 890 O O . LEU A 1 117 ? 9.744 10.649 5.217 1.00 94.38 117 LEU A O 1
ATOM 894 N N . VAL A 1 118 ? 8.965 8.793 4.229 1.00 94.44 118 VAL A N 1
ATOM 895 C CA . VAL A 1 118 ? 10.203 8.469 3.500 1.00 94.44 118 VAL A CA 1
ATOM 896 C C . VAL A 1 118 ? 9.915 8.295 2.008 1.00 94.44 118 VAL A C 1
ATOM 898 O O . VAL A 1 118 ? 8.862 7.748 1.672 1.00 94.44 118 VAL A O 1
ATOM 901 N N . PRO A 1 119 ? 10.803 8.743 1.099 1.00 94.69 119 PRO A N 1
ATOM 902 C CA . PRO A 1 119 ? 10.639 8.475 -0.326 1.00 94.69 119 PRO A CA 1
ATOM 903 C C . PRO A 1 119 ? 10.434 6.979 -0.595 1.00 94.69 119 PRO A C 1
ATOM 905 O O . PRO A 1 119 ? 11.083 6.134 0.024 1.00 94.69 119 PRO A O 1
ATOM 908 N N . GLY A 1 120 ? 9.497 6.652 -1.480 1.00 94.31 120 GLY A N 1
ATOM 909 C CA . GLY A 1 120 ? 9.065 5.282 -1.751 1.00 94.31 120 GLY A CA 1
ATOM 910 C C . GLY A 1 120 ? 7.975 4.745 -0.814 1.00 94.31 120 GLY A C 1
ATOM 911 O O . GLY A 1 120 ? 7.467 3.644 -1.031 1.00 94.31 120 GLY A O 1
ATOM 912 N N . ALA A 1 121 ? 7.587 5.484 0.234 1.00 95.81 121 ALA A N 1
ATOM 913 C CA . ALA A 1 121 ? 6.470 5.089 1.090 1.00 95.81 121 ALA A CA 1
ATOM 914 C C . ALA A 1 121 ? 5.138 5.238 0.345 1.00 95.81 121 ALA A C 1
ATOM 916 O O . ALA A 1 121 ? 4.833 6.301 -0.187 1.00 95.81 121 ALA A O 1
ATOM 917 N N . ARG A 1 122 ? 4.309 4.193 0.356 1.00 97.38 122 ARG A N 1
ATOM 918 C CA . ARG A 1 122 ? 2.945 4.240 -0.185 1.00 97.38 122 ARG A CA 1
ATOM 919 C C . ARG A 1 122 ? 2.004 4.711 0.912 1.00 97.38 122 ARG A C 1
ATOM 921 O O . ARG A 1 122 ? 1.930 4.065 1.955 1.00 97.38 122 ARG A O 1
ATOM 928 N N . LEU A 1 123 ? 1.316 5.825 0.696 1.00 97.88 123 LEU A N 1
ATOM 929 C CA . LEU A 1 123 ? 0.514 6.514 1.705 1.00 97.88 123 LEU A CA 1
ATOM 930 C C . LEU A 1 123 ? -0.830 6.955 1.117 1.00 97.88 123 LEU A C 1
ATOM 932 O O . LEU A 1 123 ? -0.928 7.263 -0.071 1.00 97.88 123 LEU A O 1
ATOM 936 N N . ALA A 1 124 ? -1.848 7.021 1.969 1.00 97.88 124 ALA A N 1
ATOM 937 C CA . ALA A 1 124 ? -3.077 7.754 1.708 1.00 97.88 124 ALA A CA 1
ATOM 938 C C . ALA A 1 124 ? -3.145 8.979 2.617 1.00 97.88 124 ALA A C 1
ATOM 940 O O . ALA A 1 124 ? -2.904 8.882 3.820 1.00 97.88 124 ALA A O 1
ATOM 941 N N . PHE A 1 125 ? -3.473 10.127 2.038 1.00 97.69 125 PHE A N 1
ATOM 942 C CA . PHE A 1 125 ? -3.692 11.382 2.737 1.00 97.69 125 PHE A CA 1
ATOM 943 C C . PHE A 1 125 ? -5.163 11.753 2.693 1.00 97.69 125 PHE A C 1
ATOM 945 O O . PHE A 1 125 ? -5.826 11.610 1.667 1.00 97.69 125 PHE A O 1
ATOM 952 N N . PHE A 1 126 ? -5.644 12.276 3.812 1.00 97.25 126 PHE A N 1
ATOM 953 C CA . PHE A 1 126 ? -7.029 12.668 4.009 1.00 97.25 126 PHE A CA 1
ATOM 954 C C . PHE A 1 126 ? -7.072 14.119 4.454 1.00 97.25 126 PHE A C 1
ATOM 956 O O . PHE A 1 126 ? -6.317 14.528 5.339 1.00 97.25 126 PHE A O 1
ATOM 963 N N . GLY A 1 127 ? -7.935 14.916 3.834 1.00 96.62 127 GLY A N 1
ATOM 964 C CA . GLY A 1 127 ? -7.924 16.354 4.041 1.00 96.62 127 GLY A CA 1
ATOM 965 C C . GLY A 1 127 ? -8.752 17.101 3.013 1.00 96.62 127 GLY A C 1
ATOM 966 O O . GLY A 1 127 ? -9.890 16.722 2.740 1.00 96.62 127 GLY A O 1
ATOM 967 N N . ARG A 1 128 ? -8.209 18.208 2.501 1.00 95.69 128 ARG A N 1
ATOM 968 C CA . ARG A 1 128 ? -8.897 19.087 1.545 1.00 95.69 128 ARG A CA 1
ATOM 969 C C . ARG A 1 128 ? -7.929 19.610 0.496 1.00 95.69 128 ARG A C 1
ATOM 971 O O . ARG A 1 128 ? -6.810 19.999 0.838 1.00 95.69 128 ARG A O 1
ATOM 978 N N . ALA A 1 129 ? -8.375 19.683 -0.752 1.00 92.75 129 ALA A N 1
ATOM 979 C CA . ALA A 1 129 ? -7.637 20.376 -1.792 1.00 92.75 129 ALA A CA 1
ATOM 980 C C . ALA A 1 129 ? -7.867 21.893 -1.692 1.00 92.75 129 ALA A C 1
ATOM 982 O O . ALA A 1 129 ? -8.988 22.375 -1.504 1.00 92.75 129 ALA A O 1
ATOM 983 N N . SER A 1 130 ? -6.794 22.669 -1.821 1.00 91.06 130 SER A N 1
ATOM 984 C CA . SER A 1 130 ? -6.889 24.112 -2.019 1.00 91.06 130 SER A CA 1
ATOM 985 C C . SER A 1 130 ? -7.271 24.425 -3.469 1.00 91.06 130 SER A C 1
ATOM 987 O O . SER A 1 130 ? -7.077 23.616 -4.379 1.00 91.06 130 SER A O 1
ATOM 989 N N . ARG A 1 131 ? -7.762 25.646 -3.718 1.00 84.44 131 ARG A N 1
ATOM 990 C CA . ARG A 1 131 ? -8.047 26.124 -5.086 1.00 84.44 131 ARG A CA 1
ATOM 991 C C . ARG A 1 131 ? -6.799 26.207 -5.970 1.00 84.44 131 ARG A C 1
ATOM 993 O O . ARG A 1 131 ? -6.926 26.250 -7.186 1.00 84.44 131 ARG A O 1
ATOM 1000 N N . GLU A 1 132 ? -5.618 26.228 -5.362 1.00 86.62 132 GLU A N 1
ATOM 1001 C CA . GLU A 1 132 ? -4.318 26.319 -6.032 1.00 86.62 132 GLU A CA 1
ATOM 1002 C C . GLU A 1 132 ? -3.709 24.932 -6.314 1.00 86.62 132 GLU A C 1
ATOM 1004 O O . GLU A 1 132 ? -2.603 24.835 -6.835 1.00 86.62 132 GLU A O 1
ATOM 1009 N N . GLY A 1 133 ? -4.424 23.846 -5.989 1.00 86.69 133 GLY A N 1
ATOM 1010 C CA . GLY A 1 133 ? -3.994 22.469 -6.257 1.00 86.69 133 GLY A CA 1
ATOM 1011 C C . GLY A 1 133 ? -3.102 21.847 -5.177 1.00 86.69 133 GLY A C 1
ATOM 1012 O O . GLY A 1 133 ? -2.663 20.709 -5.338 1.00 86.69 133 GLY A O 1
ATOM 1013 N N . MET A 1 134 ? -2.859 22.556 -4.070 1.00 94.88 134 MET A N 1
ATOM 1014 C CA . MET A 1 134 ? -2.149 22.045 -2.894 1.00 94.88 134 MET A CA 1
ATOM 1015 C C . MET A 1 134 ? -3.095 21.209 -2.025 1.00 94.88 134 MET A C 1
ATOM 1017 O O . MET A 1 134 ? -4.154 21.692 -1.623 1.00 94.88 134 MET A O 1
ATOM 1021 N N . PHE A 1 135 ? -2.719 19.973 -1.690 1.00 97.12 135 PHE A N 1
ATOM 1022 C CA . PHE A 1 135 ? -3.504 19.142 -0.775 1.00 97.12 135 PHE A CA 1
ATOM 1023 C C . PHE A 1 135 ? -3.095 19.376 0.686 1.00 97.12 135 PHE A C 1
ATOM 1025 O O . PHE A 1 135 ? -1.962 19.084 1.068 1.00 97.12 135 PHE A O 1
ATOM 1032 N N . HIS A 1 136 ? -4.016 19.870 1.516 1.00 97.00 136 HIS A N 1
ATOM 1033 C CA . HIS A 1 136 ? -3.785 20.064 2.949 1.00 97.00 136 HIS A CA 1
ATOM 1034 C C . HIS A 1 136 ? -4.152 18.794 3.718 1.00 97.00 136 HIS A C 1
ATOM 1036 O O . HIS A 1 136 ? -5.331 18.457 3.868 1.00 97.00 136 HIS A O 1
ATOM 1042 N N . VAL A 1 137 ? -3.135 18.094 4.216 1.00 97.50 137 VAL A N 1
ATOM 1043 C CA . VAL A 1 137 ? -3.263 16.827 4.935 1.00 97.50 137 VAL A CA 1
ATOM 1044 C C . VAL A 1 137 ? -3.754 17.084 6.357 1.00 97.50 137 VAL A C 1
ATOM 1046 O O . VAL A 1 137 ? -3.133 17.811 7.130 1.00 97.50 137 VAL A O 1
ATOM 1049 N N . SER A 1 138 ? -4.875 16.461 6.711 1.00 96.38 138 SER A N 1
ATOM 1050 C CA . SER A 1 138 ? -5.398 16.422 8.080 1.00 96.38 138 SER A CA 1
ATOM 1051 C C . SER A 1 138 ? -4.885 15.198 8.831 1.00 96.38 138 SER A C 1
ATOM 1053 O O . SER A 1 138 ? -4.468 15.330 9.975 1.00 96.38 138 SER A O 1
ATOM 1055 N N . TRP A 1 139 ? -4.877 14.034 8.179 1.00 95.81 139 TRP A N 1
ATOM 1056 C CA . TRP A 1 139 ? -4.293 12.797 8.697 1.00 95.81 139 TRP A CA 1
ATOM 1057 C C . TRP A 1 139 ? -3.833 11.885 7.546 1.00 95.81 139 TRP A C 1
ATOM 1059 O O . TRP A 1 139 ? -4.215 12.093 6.387 1.00 95.81 139 TRP A O 1
ATOM 1069 N N . ALA A 1 140 ? -3.011 10.882 7.857 1.00 96.19 140 ALA A N 1
ATOM 1070 C CA . ALA A 1 140 ? -2.432 9.963 6.882 1.00 96.19 140 ALA A CA 1
ATOM 1071 C C . ALA A 1 140 ? -2.556 8.492 7.309 1.00 96.19 140 ALA A C 1
ATOM 1073 O O . ALA A 1 140 ? -2.632 8.175 8.494 1.00 96.19 140 ALA A O 1
ATOM 1074 N N . LEU A 1 141 ? -2.530 7.591 6.326 1.00 96.56 141 LEU A N 1
ATOM 1075 C CA . LEU A 1 141 ? -2.569 6.140 6.508 1.00 96.56 141 LEU A CA 1
ATOM 1076 C C . LEU A 1 141 ? -1.457 5.476 5.679 1.00 96.56 141 LEU A C 1
ATOM 1078 O O . LEU A 1 141 ? -1.333 5.788 4.490 1.00 96.56 141 LEU A O 1
ATOM 1082 N N . PRO A 1 142 ? -0.663 4.546 6.241 1.00 96.12 142 PRO A N 1
ATOM 1083 C CA . PRO A 1 142 ? 0.282 3.775 5.448 1.00 96.12 142 PRO A CA 1
ATOM 1084 C C . PRO A 1 142 ? -0.460 2.749 4.583 1.00 96.12 142 PRO A C 1
ATOM 1086 O O . PRO A 1 142 ? -1.361 2.057 5.055 1.00 96.12 142 PRO A O 1
ATOM 1089 N N . LEU A 1 143 ? -0.064 2.629 3.316 1.00 96.44 143 LEU A N 1
ATOM 1090 C CA . LEU A 1 143 ? -0.625 1.661 2.378 1.00 96.44 143 LEU A CA 1
ATOM 1091 C C . LEU A 1 143 ? 0.298 0.451 2.256 1.00 96.44 143 LEU A C 1
ATOM 1093 O O . LEU A 1 143 ? 1.421 0.512 1.749 1.00 96.44 143 LEU A O 1
ATOM 1097 N N . GLY A 1 144 ? -0.220 -0.667 2.734 1.00 95.00 144 GLY A N 1
ATOM 1098 C CA . GLY A 1 144 ? 0.414 -1.973 2.767 1.00 95.00 144 GLY A CA 1
ATOM 1099 C C . GLY A 1 144 ? -0.593 -2.975 3.326 1.00 95.00 144 GLY A C 1
ATOM 1100 O O . GLY A 1 144 ? -1.798 -2.696 3.305 1.00 95.00 144 GLY A O 1
ATOM 1101 N N . PRO A 1 145 ? -0.135 -4.114 3.867 1.00 96.25 145 PRO A N 1
ATOM 1102 C CA . PRO A 1 145 ? -1.032 -5.071 4.489 1.00 96.25 145 PRO A CA 1
ATOM 1103 C C . PRO A 1 145 ? -1.912 -4.413 5.550 1.00 96.25 145 PRO A C 1
ATOM 1105 O O . PRO A 1 145 ? -1.414 -3.869 6.536 1.00 96.25 145 PRO A O 1
ATOM 1108 N N . THR A 1 146 ? -3.221 -4.460 5.331 1.00 96.75 146 THR A N 1
ATOM 1109 C CA . THR A 1 146 ? -4.221 -3.858 6.217 1.00 96.75 146 THR A CA 1
ATOM 1110 C C . THR A 1 146 ? -5.154 -4.946 6.725 1.00 96.75 146 THR A C 1
ATOM 1112 O O . THR A 1 146 ? -5.721 -5.705 5.937 1.00 96.75 146 THR A O 1
ATOM 1115 N N . LEU A 1 147 ? -5.297 -5.042 8.045 1.00 97.31 147 LEU A N 1
ATOM 1116 C CA . LEU A 1 147 ? -6.171 -6.009 8.693 1.00 97.31 147 LEU A CA 1
ATOM 1117 C C . LEU A 1 147 ? -7.604 -5.468 8.712 1.00 97.31 147 LEU A C 1
ATOM 1119 O O . LEU A 1 147 ? -7.879 -4.450 9.343 1.00 97.31 147 LEU A O 1
ATOM 1123 N N . LEU A 1 148 ? -8.516 -6.167 8.045 1.00 96.56 148 LEU A N 1
ATOM 1124 C CA . LEU A 1 148 ? -9.948 -5.888 8.056 1.00 96.56 148 LEU A CA 1
ATOM 1125 C C . LEU A 1 148 ? -10.643 -6.914 8.948 1.00 96.56 148 LEU A C 1
ATOM 1127 O O . LEU A 1 148 ? -10.491 -8.117 8.750 1.00 96.56 148 LEU A O 1
ATOM 1131 N N . ILE A 1 149 ? -11.398 -6.451 9.934 1.00 96.44 149 ILE A N 1
ATOM 1132 C CA . ILE A 1 149 ? -11.995 -7.295 10.970 1.00 96.44 149 ILE A CA 1
ATOM 1133 C C . ILE A 1 149 ? -13.502 -7.115 10.909 1.00 96.44 149 ILE A C 1
ATOM 1135 O O . ILE A 1 149 ? -13.980 -5.986 10.935 1.00 96.44 149 ILE A O 1
ATOM 1139 N N . THR A 1 150 ? -14.254 -8.212 10.856 1.00 94.31 150 THR A N 1
ATOM 1140 C CA . THR A 1 150 ? -15.717 -8.177 10.996 1.00 94.31 150 THR A CA 1
ATOM 1141 C C . THR A 1 150 ? -16.058 -8.585 12.430 1.00 94.31 150 THR A C 1
ATOM 1143 O O . THR A 1 150 ? -16.058 -9.782 12.731 1.00 94.31 150 THR A O 1
ATOM 1146 N N . PRO A 1 151 ? -16.248 -7.623 13.353 1.00 91.19 151 PRO A N 1
ATOM 1147 C CA . PRO A 1 151 ? -16.505 -7.931 14.751 1.00 91.19 151 PRO A CA 1
ATOM 1148 C C . PRO A 1 151 ? -17.889 -8.558 14.953 1.00 91.19 151 PRO A C 1
ATOM 1150 O O . PRO A 1 151 ? -18.868 -8.173 14.317 1.00 91.19 151 PRO A O 1
ATOM 1153 N N . ASP A 1 152 ? -17.960 -9.474 15.913 1.00 88.75 152 ASP A N 1
ATOM 1154 C CA . ASP A 1 152 ? -19.190 -9.948 16.547 1.00 88.75 152 ASP A CA 1
ATOM 1155 C C . ASP A 1 152 ? -19.249 -9.302 17.945 1.00 88.75 152 ASP A C 1
ATOM 1157 O O . ASP A 1 152 ? -18.214 -9.225 18.617 1.00 88.75 152 ASP A O 1
ATOM 1161 N N . PRO A 1 153 ? -20.413 -8.840 18.438 1.00 85.12 153 PRO A N 1
ATOM 1162 C CA . PRO A 1 153 ? -20.551 -8.371 19.817 1.00 85.12 153 PRO A CA 1
ATOM 1163 C C . PRO A 1 153 ? -19.879 -9.267 20.875 1.00 85.12 153 PRO A C 1
ATOM 1165 O O . PRO A 1 153 ? -19.346 -8.755 21.860 1.00 85.12 153 PRO A O 1
ATOM 1168 N N . GLN A 1 154 ? -19.855 -10.586 20.668 1.00 87.69 154 GLN A N 1
ATOM 1169 C CA . GLN A 1 154 ? -19.254 -11.551 21.592 1.00 87.69 154 GLN A CA 1
ATOM 1170 C C . GLN A 1 154 ? -17.717 -11.584 21.548 1.00 87.69 154 GLN A C 1
ATOM 1172 O O . GLN A 1 154 ? -17.094 -12.004 22.522 1.00 87.69 154 GLN A O 1
ATOM 1177 N N . ASN A 1 155 ? -17.087 -11.131 20.457 1.00 90.81 155 ASN A N 1
ATOM 1178 C CA . ASN A 1 155 ? -15.640 -11.255 20.251 1.00 90.81 155 ASN A CA 1
ATOM 1179 C C . ASN A 1 155 ? -14.860 -9.934 20.380 1.00 90.81 155 ASN A C 1
ATOM 1181 O O . ASN A 1 155 ? -13.636 -9.944 20.267 1.00 90.81 155 ASN A O 1
ATOM 1185 N N . LEU A 1 156 ? -15.516 -8.810 20.696 1.00 91.25 156 LEU A N 1
ATOM 1186 C CA . LEU A 1 156 ? -14.848 -7.507 20.848 1.00 91.25 156 LEU A CA 1
ATOM 1187 C C . LEU A 1 156 ? -13.726 -7.516 21.898 1.00 91.25 156 LEU A C 1
ATOM 1189 O O . LEU A 1 156 ? -12.657 -6.952 21.666 1.00 91.25 156 LEU A O 1
ATOM 1193 N N . GLN A 1 157 ? -13.941 -8.180 23.039 1.00 92.81 157 GLN A N 1
ATOM 1194 C CA . GLN A 1 157 ? -12.905 -8.306 24.072 1.00 92.81 157 GLN A CA 1
ATOM 1195 C C . GLN A 1 157 ? -11.735 -9.179 23.609 1.00 92.81 157 GLN A C 1
ATOM 1197 O O . GLN A 1 157 ? -10.584 -8.864 23.908 1.00 92.81 157 GLN A O 1
ATOM 1202 N N . ALA A 1 158 ? -12.010 -10.229 22.833 1.00 94.12 158 ALA A N 1
ATOM 1203 C CA . ALA A 1 158 ? -10.973 -11.075 22.252 1.00 94.12 158 ALA A CA 1
ATOM 1204 C C . ALA A 1 158 ? -10.150 -10.301 21.210 1.00 94.12 158 ALA A C 1
ATOM 1206 O O . ALA A 1 158 ? -8.924 -10.289 21.292 1.00 94.12 158 ALA A O 1
ATOM 1207 N N . ILE A 1 159 ? -10.804 -9.567 20.297 1.00 95.25 159 ILE A N 1
ATOM 1208 C CA . ILE A 1 159 ? -10.135 -8.689 19.320 1.00 95.25 159 ILE A CA 1
ATOM 1209 C C . ILE A 1 159 ? -9.216 -7.704 20.042 1.00 95.25 159 ILE A C 1
ATOM 1211 O O . ILE A 1 159 ? -8.039 -7.589 19.693 1.00 95.25 159 ILE A O 1
ATOM 1215 N N . LYS A 1 160 ? -9.734 -7.032 21.080 1.00 94.81 160 LYS A N 1
ATOM 1216 C CA . LYS A 1 160 ? -8.942 -6.112 21.896 1.00 94.81 160 LYS A CA 1
ATOM 1217 C C . LYS A 1 160 ? -7.732 -6.826 22.499 1.00 94.81 160 LYS A C 1
ATOM 1219 O O . LYS A 1 160 ? -6.620 -6.374 22.279 1.00 94.81 160 LYS A O 1
ATOM 1224 N N . SER A 1 161 ? -7.920 -7.952 23.187 1.00 94.12 161 SER A N 1
ATOM 1225 C CA . SER A 1 161 ? -6.831 -8.711 23.827 1.00 94.12 161 SER A CA 1
ATOM 1226 C C . SER A 1 161 ? -5.755 -9.200 22.848 1.00 94.12 161 SER A C 1
ATOM 1228 O O . SER A 1 161 ? -4.596 -9.401 23.226 1.00 94.12 161 SER A O 1
ATOM 1230 N N . VAL A 1 162 ? -6.120 -9.434 21.588 1.00 94.75 162 VAL A N 1
ATOM 1231 C CA . VAL A 1 162 ? -5.148 -9.846 20.576 1.00 94.75 162 VAL A CA 1
ATOM 1232 C C . VAL A 1 162 ? -4.322 -8.673 20.061 1.00 94.75 162 VAL A C 1
ATOM 1234 O O . VAL A 1 162 ? -3.117 -8.835 19.892 1.00 94.75 162 VAL A O 1
ATOM 1237 N N . LEU A 1 163 ? -4.957 -7.527 19.814 1.00 96.06 163 LEU A N 1
ATOM 1238 C CA . LEU A 1 163 ? -4.315 -6.366 19.193 1.00 96.06 163 LEU A CA 1
ATOM 1239 C C . LEU A 1 163 ? -3.710 -5.380 20.196 1.00 96.06 163 LEU A C 1
ATOM 1241 O O . LEU A 1 163 ? -2.920 -4.522 19.812 1.00 96.06 163 LEU A O 1
ATOM 1245 N N . GLU A 1 164 ? -4.109 -5.449 21.464 1.00 93.38 164 GLU A N 1
ATOM 1246 C CA . GLU A 1 164 ? -3.661 -4.526 22.500 1.00 93.38 164 GLU A CA 1
ATOM 1247 C C . GLU A 1 164 ? -2.133 -4.548 22.621 1.00 93.38 164 GLU A C 1
ATOM 1249 O O . GLU A 1 164 ? -1.517 -5.591 22.834 1.00 93.38 164 GLU A O 1
ATOM 1254 N N . ASN A 1 165 ?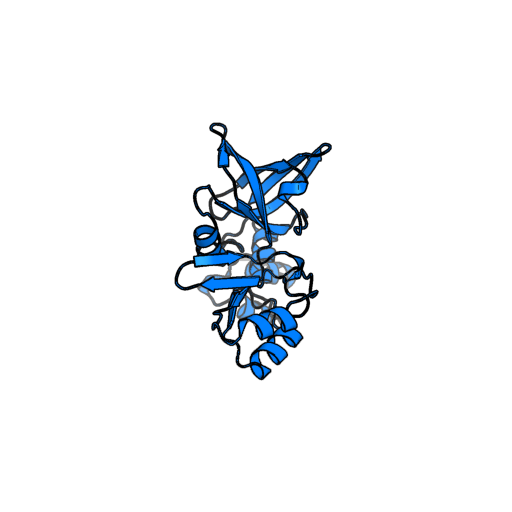 -1.535 -3.362 22.493 1.00 87.69 165 ASN A N 1
ATOM 1255 C CA . ASN A 1 165 ? -0.094 -3.119 22.549 1.00 87.69 165 ASN A CA 1
ATOM 1256 C C . ASN A 1 165 ? 0.736 -3.739 21.411 1.00 87.69 165 ASN A C 1
ATOM 1258 O O . ASN A 1 165 ? 1.958 -3.790 21.538 1.00 87.69 165 ASN A O 1
ATOM 1262 N N . GLU A 1 166 ? 0.132 -4.170 20.296 1.00 92.12 166 GLU A N 1
ATOM 1263 C CA . GLU A 1 166 ? 0.917 -4.556 19.112 1.00 92.12 166 GLU A CA 1
ATOM 1264 C C . GLU A 1 166 ? 1.693 -3.346 18.562 1.00 92.12 166 GLU A C 1
ATOM 1266 O O . GLU A 1 166 ? 2.888 -3.459 18.291 1.00 92.12 166 GLU A O 1
ATOM 1271 N N . GLY A 1 167 ? 1.046 -2.173 18.454 1.00 88.69 167 GLY A N 1
ATOM 1272 C CA . GLY A 1 167 ? 1.715 -0.902 18.128 1.00 88.69 167 GLY A CA 1
ATOM 1273 C C . GLY A 1 167 ? 2.506 -0.902 16.812 1.00 88.69 167 GLY A C 1
ATOM 1274 O O . GLY A 1 167 ? 3.493 -0.177 16.680 1.00 88.69 167 GLY A O 1
ATOM 1275 N N . GLY A 1 168 ? 2.124 -1.757 15.864 1.00 92.19 168 GLY A N 1
ATOM 1276 C CA 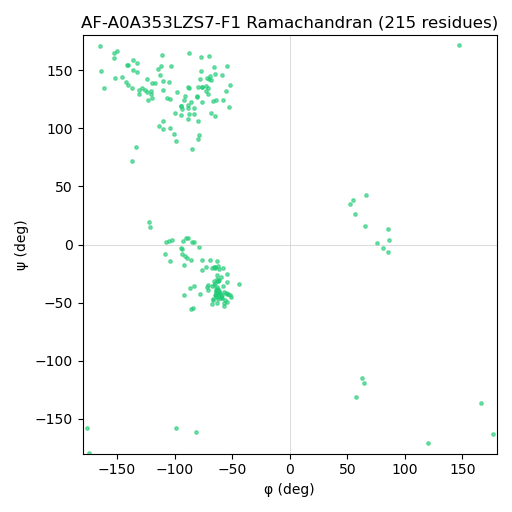. GLY A 1 168 ? 2.851 -1.991 14.624 1.00 92.19 168 GLY A CA 1
ATOM 1277 C C . GLY A 1 168 ? 2.588 -0.959 13.527 1.00 92.19 168 GLY A C 1
ATOM 1278 O O . GLY A 1 168 ? 2.117 0.152 13.758 1.00 92.19 168 GLY A O 1
ATOM 1279 N N . SER A 1 169 ? 2.915 -1.339 12.290 1.00 91.25 169 SER A N 1
ATOM 1280 C CA . SER A 1 169 ? 2.788 -0.484 11.099 1.00 91.25 169 SER A CA 1
ATOM 1281 C C . SER A 1 169 ? 1.652 -0.884 10.156 1.00 91.25 169 SER A C 1
ATOM 1283 O O . SER A 1 169 ? 1.383 -0.166 9.195 1.00 91.25 169 SER A O 1
ATOM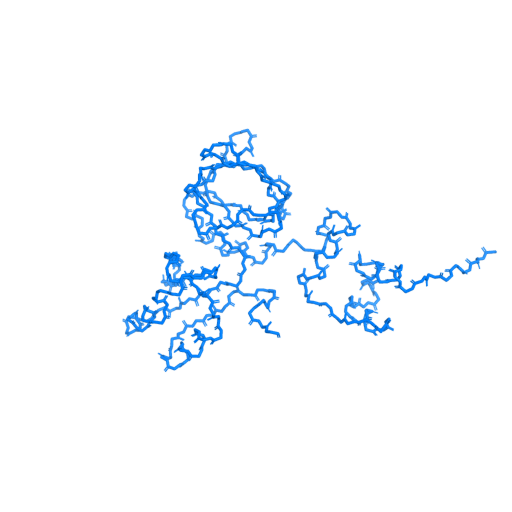 1285 N N . LYS A 1 170 ? 1.005 -2.031 10.396 1.00 94.88 170 LYS A N 1
ATOM 1286 C CA . LYS A 1 170 ? -0.097 -2.539 9.572 1.00 94.88 170 LYS A CA 1
ATOM 1287 C C . LYS A 1 170 ? -1.418 -2.089 10.180 1.00 94.88 170 LYS A C 1
ATOM 1289 O O . LYS A 1 170 ? -1.782 -2.540 11.267 1.00 94.88 170 LYS A O 1
ATOM 1294 N N . ALA A 1 171 ? -2.118 -1.195 9.492 1.00 95.62 171 ALA A N 1
ATOM 1295 C CA . ALA A 1 171 ? -3.374 -0.646 9.981 1.00 95.62 171 ALA A CA 1
ATOM 1296 C C . ALA A 1 171 ? -4.414 -1.748 10.238 1.00 95.62 171 ALA A C 1
ATOM 1298 O O . ALA A 1 171 ? -4.473 -2.748 9.517 1.00 95.62 171 ALA A O 1
ATOM 1299 N N . ALA A 1 172 ? -5.238 -1.546 11.265 1.00 96.69 172 ALA A N 1
ATOM 1300 C CA . ALA A 1 172 ? -6.339 -2.432 11.620 1.00 96.69 172 ALA A CA 1
ATOM 1301 C C . ALA A 1 172 ? -7.662 -1.661 11.576 1.00 96.69 172 ALA A C 1
ATOM 1303 O O . ALA A 1 172 ? -7.761 -0.553 12.106 1.00 96.69 172 ALA A O 1
ATOM 1304 N N . ILE A 1 173 ? -8.670 -2.237 10.926 1.00 96.44 173 ILE A N 1
ATOM 1305 C CA . ILE A 1 173 ? -9.962 -1.599 10.674 1.00 96.44 173 ILE A CA 1
ATOM 1306 C C . ILE A 1 173 ? -11.079 -2.558 11.074 1.00 96.44 173 ILE A C 1
ATOM 1308 O O . ILE A 1 173 ? -11.099 -3.712 10.644 1.00 96.44 173 ILE A O 1
ATOM 1312 N N . LEU A 1 174 ? -12.026 -2.067 11.873 1.00 95.62 174 LEU A N 1
ATOM 1313 C CA . LEU A 1 174 ? -13.275 -2.768 12.162 1.00 95.62 174 LEU A CA 1
ATOM 1314 C C . LEU A 1 174 ? -14.330 -2.410 11.112 1.00 95.62 174 LEU A C 1
ATOM 1316 O O . LEU A 1 174 ? -14.508 -1.240 10.778 1.00 95.62 174 LEU A O 1
ATOM 1320 N N . LEU A 1 175 ? -15.039 -3.422 10.623 1.00 92.81 175 LEU A N 1
ATOM 1321 C CA . LEU A 1 175 ? -16.125 -3.306 9.655 1.00 92.81 175 LEU A CA 1
ATOM 1322 C C . LEU A 1 175 ? -17.467 -3.485 10.373 1.00 92.81 175 LEU A C 1
ATOM 1324 O O . LEU A 1 175 ? -17.882 -4.606 10.662 1.00 92.81 175 LEU A O 1
ATOM 1328 N N . PHE A 1 176 ? -18.151 -2.384 10.676 1.00 85.81 176 PHE A N 1
ATOM 1329 C CA . PHE A 1 176 ? -19.478 -2.401 11.297 1.00 85.81 176 PHE A CA 1
ATOM 1330 C C . PHE A 1 176 ? -20.556 -2.196 10.230 1.00 85.81 176 PHE A C 1
ATOM 1332 O O . PHE A 1 176 ? -20.941 -1.066 9.929 1.00 85.81 176 PHE A O 1
ATOM 1339 N N . GLY A 1 177 ? -21.034 -3.290 9.634 1.00 81.88 177 GLY A N 1
ATOM 1340 C CA . GLY A 1 177 ? -21.907 -3.205 8.461 1.00 81.88 177 GLY A CA 1
ATOM 1341 C C . GLY A 1 177 ? -21.157 -2.551 7.299 1.00 81.88 177 GLY A C 1
ATOM 1342 O O . GLY A 1 177 ? -20.166 -3.102 6.830 1.00 81.88 177 GLY A O 1
ATOM 1343 N N . GLU A 1 178 ? -21.597 -1.366 6.875 1.00 78.50 178 GLU A N 1
ATOM 1344 C CA . GLU A 1 178 ? -20.940 -0.576 5.817 1.00 78.50 178 GLU A CA 1
ATOM 1345 C C . GLU A 1 178 ? -19.933 0.459 6.356 1.00 78.50 178 GLU A C 1
ATOM 1347 O O . GLU A 1 178 ? -19.262 1.141 5.582 1.00 78.50 178 GLU A O 1
ATOM 1352 N N . ALA A 1 179 ? -19.805 0.594 7.681 1.00 85.44 179 ALA A N 1
ATOM 1353 C CA . ALA A 1 179 ? -18.920 1.577 8.296 1.00 85.44 179 ALA A CA 1
ATOM 1354 C C . ALA A 1 179 ? -17.515 1.008 8.549 1.00 85.44 179 ALA A C 1
ATOM 1356 O O . ALA A 1 179 ? -17.349 -0.014 9.220 1.00 85.44 179 ALA A O 1
ATOM 1357 N N . TYR A 1 180 ? -16.499 1.729 8.073 1.00 92.12 180 TYR A N 1
ATOM 1358 C CA . TYR A 1 180 ? -15.089 1.434 8.314 1.00 92.12 180 TYR A CA 1
ATOM 1359 C C . TYR A 1 180 ? -14.601 2.247 9.515 1.00 92.12 180 TYR A C 1
ATOM 1361 O O . TYR A 1 180 ? -14.611 3.477 9.489 1.00 92.12 180 TYR A O 1
ATOM 1369 N N . HIS A 1 181 ? -14.155 1.566 10.567 1.00 92.75 181 HIS A N 1
ATOM 1370 C CA . HI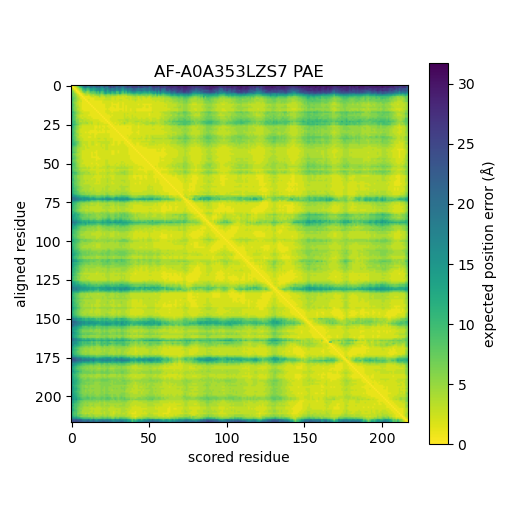S A 1 181 ? -13.612 2.199 11.763 1.00 92.75 181 HIS A CA 1
ATOM 1371 C C . HIS A 1 181 ? -12.124 1.875 11.908 1.00 92.75 181 HIS A C 1
ATOM 1373 O O . HIS A 1 181 ? -11.751 0.776 12.326 1.00 92.75 181 HIS A O 1
ATOM 1379 N N . LEU A 1 182 ? -11.273 2.835 11.539 1.00 93.88 182 LEU A N 1
ATOM 1380 C CA . LEU A 1 182 ? -9.826 2.737 11.716 1.00 93.88 182 LEU A CA 1
ATOM 1381 C C . LEU A 1 182 ? -9.482 2.734 13.208 1.00 93.88 182 LEU A C 1
ATOM 1383 O O . LEU A 1 182 ? -9.833 3.663 13.935 1.00 93.88 182 LEU A O 1
ATOM 1387 N N . LEU A 1 183 ? -8.775 1.699 13.654 1.00 94.62 183 LEU A N 1
ATOM 1388 C CA . LEU A 1 183 ? -8.324 1.610 15.034 1.00 94.62 183 LEU A CA 1
ATOM 1389 C C . LEU A 1 183 ? -7.112 2.521 15.288 1.00 94.62 183 LEU A C 1
ATOM 1391 O O . LEU A 1 183 ? -6.282 2.704 14.390 1.00 94.62 183 LEU A O 1
ATOM 1395 N N . PRO A 1 184 ? -6.958 3.042 16.522 1.00 92.69 184 PRO A N 1
ATOM 1396 C CA . PRO A 1 184 ? -5.751 3.750 16.939 1.00 92.69 184 PRO A CA 1
ATOM 1397 C C . PRO A 1 184 ? -4.476 2.923 16.729 1.00 92.69 184 PRO A C 1
ATOM 1399 O O . PRO A 1 184 ? -4.506 1.693 16.813 1.00 92.69 184 PRO A O 1
ATOM 1402 N N . GLN A 1 185 ? -3.340 3.603 16.544 1.00 91.56 185 GLN A N 1
ATOM 1403 C CA . GLN A 1 185 ? -2.051 2.977 16.219 1.00 91.56 185 GLN A CA 1
ATOM 1404 C C . GLN A 1 185 ? -1.623 1.877 17.207 1.00 91.56 185 GLN A C 1
ATOM 1406 O O . GLN A 1 185 ? -1.013 0.891 16.811 1.00 91.56 185 GLN A O 1
ATOM 1411 N N . GLN A 1 186 ? -1.982 1.990 18.487 1.00 93.62 186 GLN A N 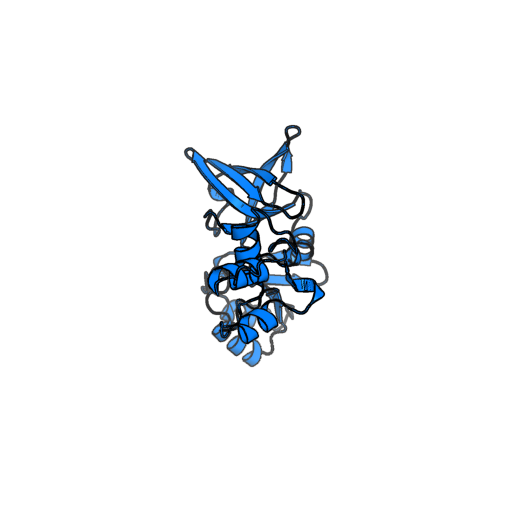1
ATOM 1412 C CA . GLN A 1 186 ? -1.691 0.965 19.499 1.00 93.62 186 GLN A CA 1
ATOM 1413 C C . GLN A 1 186 ? -2.262 -0.431 19.177 1.00 93.62 186 GLN A C 1
ATOM 1415 O O . GLN A 1 186 ? -1.775 -1.417 19.722 1.00 93.62 186 GLN A O 1
ATOM 1420 N N . PHE A 1 187 ? -3.271 -0.511 18.301 1.00 95.69 187 PHE A N 1
ATOM 1421 C CA . PHE A 1 187 ? -3.899 -1.752 17.837 1.00 95.69 187 PHE A CA 1
ATOM 1422 C C . PHE A 1 187 ? -3.444 -2.167 16.431 1.00 95.69 187 PHE A C 1
ATOM 1424 O O . PHE A 1 187 ? -3.974 -3.123 15.865 1.00 95.69 187 PHE A O 1
ATOM 1431 N N . TRP A 1 188 ? -2.508 -1.432 15.826 1.00 95.44 188 TRP A N 1
ATOM 1432 C CA . TRP A 1 188 ? -1.954 -1.796 14.527 1.00 95.44 188 TRP A CA 1
ATOM 1433 C C . TRP A 1 188 ? -1.045 -3.007 14.671 1.00 95.44 188 TRP A C 1
ATOM 1435 O O . TRP A 1 188 ? -0.329 -3.159 15.658 1.00 95.44 188 TRP A O 1
ATOM 1445 N N . VAL A 1 189 ? -1.072 -3.876 13.670 1.00 95.56 189 VAL A N 1
ATOM 1446 C CA . VAL A 1 189 ? -0.417 -5.179 13.735 1.00 95.56 189 VAL A CA 1
ATOM 1447 C C . VAL A 1 189 ? 1.075 -5.032 13.457 1.00 95.56 189 VAL A C 1
ATOM 1449 O O . VAL A 1 189 ? 1.488 -4.468 12.436 1.00 95.56 189 VAL A O 1
ATOM 1452 N N . ALA A 1 190 ? 1.900 -5.574 14.349 1.00 93.94 190 ALA A N 1
ATOM 1453 C CA . ALA A 1 190 ? 3.329 -5.720 14.107 1.00 93.94 190 ALA A CA 1
ATOM 1454 C C . ALA A 1 190 ? 3.587 -7.031 13.353 1.00 93.94 190 ALA A C 1
ATOM 1456 O O . ALA A 1 190 ? 4.114 -7.020 12.231 1.00 93.94 190 ALA A O 1
ATOM 1457 N N . ASP A 1 191 ? 3.113 -8.140 13.925 1.00 92.44 191 ASP A N 1
ATOM 1458 C CA . ASP A 1 191 ? 3.316 -9.496 13.419 1.00 92.44 191 ASP A CA 1
ATOM 1459 C C . ASP A 1 191 ? 2.009 -10.095 12.881 1.00 92.44 191 ASP A C 1
ATOM 1461 O O . ASP A 1 191 ? 1.109 -10.491 13.627 1.00 92.44 191 ASP A O 1
ATOM 1465 N N . ALA A 1 192 ? 1.910 -10.175 11.552 1.00 93.62 192 ALA A N 1
ATOM 1466 C CA . ALA A 1 192 ? 0.730 -10.716 10.891 1.00 93.62 192 ALA A CA 1
ATOM 1467 C C . ALA A 1 192 ? 0.536 -12.215 11.172 1.00 93.62 192 ALA A C 1
ATOM 1469 O O . ALA A 1 192 ? -0.606 -12.647 11.304 1.00 93.62 192 ALA A O 1
ATOM 1470 N N . GLY A 1 193 ? 1.615 -12.997 11.297 1.00 92.81 193 GLY A N 1
ATOM 1471 C CA . GLY A 1 193 ? 1.548 -14.440 11.534 1.00 92.81 193 GLY A CA 1
ATOM 1472 C C . GLY A 1 193 ? 0.989 -14.752 12.918 1.00 92.81 193 GLY A C 1
ATOM 1473 O O . GLY A 1 193 ? -0.011 -15.463 13.040 1.00 92.81 193 GLY A O 1
ATOM 1474 N N . LYS A 1 194 ? 1.556 -14.119 13.949 1.00 93.31 194 LYS A N 1
ATOM 1475 C CA . LYS A 1 194 ? 1.099 -14.251 15.341 1.00 93.31 194 LYS A CA 1
ATOM 1476 C C . LYS A 1 194 ? -0.360 -13.817 15.512 1.00 93.31 194 LYS A C 1
ATOM 1478 O O . LYS A 1 194 ? -1.146 -14.520 16.151 1.00 93.31 194 LYS A O 1
ATOM 1483 N N . VAL A 1 195 ? -0.751 -12.673 14.940 1.00 94.69 195 VAL A N 1
ATOM 1484 C CA . VAL A 1 195 ? -2.146 -12.199 15.010 1.00 94.69 195 VAL A CA 1
ATOM 1485 C C . VAL A 1 195 ? -3.086 -13.160 14.282 1.00 94.69 195 VAL A C 1
ATOM 1487 O O . VAL A 1 195 ? -4.152 -13.479 14.805 1.00 94.69 195 VAL A O 1
ATOM 1490 N N . GLN A 1 196 ? -2.678 -13.685 13.124 1.00 94.31 196 GLN A N 1
ATOM 1491 C CA . GLN A 1 196 ? -3.465 -14.650 12.356 1.00 94.31 196 GLN A CA 1
ATOM 1492 C C . GLN A 1 196 ? -3.748 -15.933 13.151 1.00 94.31 196 GLN A C 1
ATOM 1494 O O . GLN A 1 196 ? -4.875 -16.434 13.139 1.00 94.31 196 GLN A O 1
ATOM 1499 N N . GLU A 1 197 ? -2.741 -16.473 13.835 1.00 94.25 197 GLU A N 1
ATOM 1500 C CA . GLU A 1 197 ? -2.882 -17.661 14.683 1.00 94.25 197 GLU A CA 1
ATOM 1501 C C . GLU A 1 197 ? -3.851 -17.414 15.841 1.00 94.25 197 GLU A C 1
ATOM 1503 O O . GLU A 1 197 ? -4.777 -18.202 16.051 1.00 94.25 197 GLU A O 1
ATOM 1508 N N . ARG A 1 198 ? -3.708 -16.280 16.540 1.00 94.75 198 ARG A N 1
ATOM 1509 C CA . ARG A 1 198 ? -4.605 -15.916 17.646 1.00 94.75 198 ARG A CA 1
ATOM 1510 C C . ARG A 1 198 ? -6.038 -15.670 17.174 1.00 94.75 198 ARG A C 1
ATOM 1512 O O . ARG A 1 198 ? -6.968 -16.177 17.791 1.00 94.75 198 ARG A O 1
ATOM 1519 N N . PHE A 1 199 ? -6.241 -14.968 16.060 1.00 94.62 199 PHE A N 1
ATOM 1520 C CA . PHE A 1 199 ? -7.582 -14.744 15.507 1.00 94.62 199 PHE A CA 1
ATOM 1521 C C . PHE A 1 199 ? -8.264 -16.050 15.090 1.00 94.62 199 PHE A C 1
ATOM 1523 O O . PHE A 1 199 ? -9.466 -16.200 15.302 1.00 94.62 199 PHE A O 1
ATOM 1530 N N . LYS A 1 200 ? -7.511 -17.019 14.548 1.00 93.19 200 LYS A N 1
ATOM 1531 C CA . LYS A 1 200 ? -8.037 -18.361 14.253 1.00 93.19 200 LYS A CA 1
ATOM 1532 C C . LYS A 1 200 ? -8.449 -19.103 15.525 1.00 93.19 200 LYS A C 1
ATOM 1534 O O . LYS A 1 200 ? -9.521 -19.704 15.536 1.00 93.19 200 LYS A O 1
ATOM 1539 N N . ALA A 1 201 ? -7.634 -19.046 16.581 1.00 93.44 201 ALA A N 1
ATOM 1540 C CA . ALA A 1 201 ? -7.944 -19.681 17.863 1.00 93.44 201 ALA A CA 1
ATOM 1541 C C . ALA A 1 201 ? -9.233 -19.118 18.491 1.00 93.44 201 ALA A C 1
ATOM 1543 O O . ALA A 1 201 ? -10.083 -19.880 18.944 1.00 93.44 201 ALA A O 1
ATOM 1544 N N . GLU A 1 202 ? -9.413 -17.798 18.421 1.00 92.12 202 GLU A N 1
ATOM 1545 C CA . GLU A 1 202 ? -10.585 -17.077 18.941 1.00 92.12 202 GLU A CA 1
ATOM 1546 C C . GLU A 1 202 ? -11.785 -17.065 17.970 1.00 92.12 202 GLU A C 1
ATOM 1548 O O . GLU A 1 202 ? -12.812 -16.453 18.255 1.00 92.12 202 GLU A O 1
ATOM 1553 N N . ARG A 1 203 ? -11.674 -17.727 16.804 1.00 92.50 203 ARG A N 1
ATOM 1554 C CA . ARG A 1 203 ? -12.703 -17.767 15.742 1.00 92.50 203 ARG A CA 1
ATOM 1555 C C . ARG A 1 203 ? -13.187 -16.377 15.298 1.00 92.50 203 ARG A C 1
ATOM 1557 O O . ARG A 1 203 ? -14.352 -16.194 14.948 1.00 92.50 203 ARG A O 1
ATOM 1564 N N . ILE A 1 204 ? -12.288 -15.396 15.295 1.00 93.69 204 ILE A N 1
ATOM 1565 C CA . ILE A 1 204 ? -12.561 -14.035 14.825 1.00 93.69 204 ILE A CA 1
ATOM 1566 C C . ILE A 1 204 ? -12.588 -14.041 13.292 1.00 93.69 204 ILE A C 1
ATOM 1568 O O . ILE A 1 204 ? -11.715 -14.631 12.654 1.00 93.69 204 ILE A O 1
ATOM 1572 N N . VAL A 1 205 ? -13.573 -13.369 12.692 1.00 93.88 205 VAL A N 1
ATOM 1573 C CA . VAL A 1 205 ? -13.670 -13.204 11.235 1.00 93.88 205 VAL A CA 1
ATOM 1574 C C . VAL A 1 205 ? -12.838 -11.999 10.802 1.00 93.88 205 VAL A C 1
ATOM 1576 O O . VAL A 1 205 ? -13.047 -10.876 11.265 1.00 93.88 205 VAL A O 1
ATOM 1579 N N . TYR A 1 206 ? -11.889 -12.224 9.897 1.00 95.00 206 TYR A N 1
ATOM 1580 C CA . TYR A 1 206 ? -11.004 -11.186 9.377 1.00 95.00 206 TYR A CA 1
ATOM 1581 C C . TYR A 1 206 ? -10.575 -11.477 7.941 1.00 95.00 206 TYR A C 1
ATOM 1583 O O . TYR A 1 206 ? -10.724 -12.583 7.422 1.00 95.00 206 TYR A O 1
ATOM 1591 N N . THR A 1 207 ? -10.008 -10.469 7.294 1.00 95.25 207 THR A N 1
ATOM 1592 C CA . THR A 1 207 ? -9.370 -10.563 5.984 1.00 95.25 207 THR A CA 1
ATOM 1593 C C . THR A 1 207 ? -8.187 -9.606 5.940 1.00 95.25 207 THR A C 1
ATOM 1595 O O . THR A 1 207 ? -8.230 -8.520 6.510 1.00 95.25 207 THR A O 1
ATOM 1598 N N . TRP A 1 208 ? -7.120 -10.003 5.255 1.00 96.06 208 TRP A N 1
ATOM 1599 C CA . TRP A 1 208 ? -6.005 -9.112 4.963 1.00 96.06 208 TRP A CA 1
ATOM 1600 C C . TRP A 1 208 ? -6.202 -8.479 3.590 1.00 96.06 208 TRP A C 1
ATOM 1602 O O . TRP A 1 208 ? -6.232 -9.186 2.583 1.00 96.06 208 TRP A O 1
ATOM 1612 N N . LEU A 1 209 ? -6.296 -7.150 3.539 1.00 96.44 209 LEU A N 1
ATOM 1613 C CA . LEU A 1 209 ? -6.081 -6.421 2.297 1.00 96.44 209 LEU A CA 1
ATOM 1614 C C . LEU A 1 209 ? -4.571 -6.322 2.077 1.00 96.44 209 LEU A C 1
ATOM 1616 O O . LEU A 1 209 ? -3.903 -5.443 2.618 1.00 96.44 209 LEU A O 1
ATOM 1620 N N . ASP A 1 210 ? -4.046 -7.267 1.308 1.00 95.81 210 ASP A N 1
ATOM 1621 C CA . ASP A 1 210 ? -2.629 -7.370 0.968 1.00 95.81 210 ASP A CA 1
ATOM 1622 C C . ASP A 1 210 ? -2.469 -7.711 -0.526 1.00 95.81 210 ASP A C 1
ATOM 1624 O O . ASP A 1 210 ? -2.149 -8.846 -0.893 1.00 95.81 210 ASP A O 1
ATOM 1628 N N . PRO A 1 211 ? -2.749 -6.744 -1.422 1.00 95.69 211 PRO A N 1
ATOM 1629 C CA . PRO A 1 211 ? -2.761 -6.965 -2.872 1.00 95.69 211 PRO A CA 1
ATOM 1630 C C . PRO A 1 211 ? -1.396 -7.396 -3.423 1.00 95.69 211 PRO A C 1
ATOM 1632 O O . PRO A 1 211 ? -1.325 -7.988 -4.498 1.00 95.69 211 PRO A O 1
ATOM 1635 N N . TRP A 1 212 ? -0.324 -7.115 -2.681 1.00 95.50 212 TRP A N 1
ATOM 1636 C CA . TRP A 1 212 ? 1.055 -7.390 -3.064 1.00 95.50 212 TRP A CA 1
ATOM 1637 C C . TRP A 1 212 ? 1.661 -8.592 -2.323 1.00 95.50 212 TRP A C 1
ATOM 1639 O O . TRP A 1 212 ? 2.828 -8.908 -2.555 1.00 95.50 212 TRP A O 1
ATOM 1649 N N . LYS A 1 213 ? 0.874 -9.285 -1.483 1.00 92.81 213 LYS A N 1
ATOM 1650 C CA . LYS A 1 213 ? 1.279 -10.465 -0.693 1.00 92.81 213 LYS A CA 1
ATOM 1651 C C . LYS A 1 213 ? 2.513 -10.214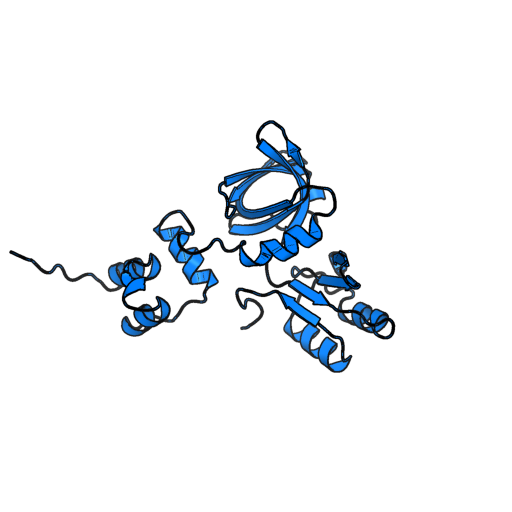 0.184 1.00 92.81 213 LYS A C 1
ATOM 1653 O O . LYS A 1 213 ? 3.381 -11.073 0.319 1.00 92.81 213 LYS A O 1
ATOM 1658 N N . GLU A 1 214 ? 2.609 -9.030 0.772 1.00 91.50 214 GLU A N 1
ATOM 1659 C CA . GLU A 1 214 ? 3.730 -8.611 1.616 1.00 91.50 214 GLU A CA 1
ATOM 1660 C C . GLU A 1 214 ? 3.737 -9.301 2.992 1.00 91.50 214 GLU A C 1
ATOM 1662 O O . GLU A 1 214 ? 4.784 -9.370 3.629 1.00 91.50 214 GLU A O 1
ATOM 1667 N N . ASN A 1 215 ? 2.604 -9.851 3.442 1.00 86.12 215 ASN A N 1
ATOM 1668 C CA . ASN A 1 215 ? 2.521 -10.680 4.649 1.00 86.12 215 ASN A CA 1
ATOM 1669 C C . ASN A 1 215 ? 3.054 -12.108 4.447 1.00 86.12 215 ASN A C 1
ATOM 1671 O O . ASN A 1 215 ? 3.226 -12.827 5.432 1.00 86.12 215 ASN A O 1
ATOM 1675 N N . VAL A 1 216 ? 3.269 -12.544 3.202 1.00 69.88 216 VAL A N 1
ATOM 1676 C CA . VAL A 1 216 ? 3.771 -13.889 2.902 1.00 69.88 216 VAL A CA 1
ATOM 1677 C C . VAL A 1 216 ? 5.307 -13.840 2.808 1.00 69.88 216 VAL A C 1
ATOM 1679 O O . VAL A 1 216 ? 5.840 -13.016 2.048 1.00 69.88 216 VAL A O 1
ATOM 1682 N N . PRO A 1 217 ? 6.031 -14.664 3.592 1.00 51.19 217 PRO A N 1
ATOM 1683 C CA . PRO A 1 217 ? 7.481 -14.800 3.472 1.00 51.19 217 PRO A CA 1
ATOM 1684 C C . PRO A 1 217 ? 7.899 -15.379 2.117 1.00 51.19 217 PRO A C 1
ATOM 1686 O O . PRO A 1 217 ? 7.135 -16.177 1.532 1.00 51.19 217 PRO A O 1
#

Nearest PDB structures (foldseek):
  5gro-assembly1_B  TM=7.639E-01  e=8.580E-03  Helicobacter pylori 26695
  1n9w-assembly1_A  TM=5.468E-01  e=6.560E-04  Thermus thermophilus
  1bbw-assembly1_A-2  TM=4.385E-01  e=8.819E-05  Escherichia coli K-12
  6o3f-assembly1_B  TM=4.262E-01  e=9.997E-05  Chlamydia trachomatis L2b/UCH-1/proctitis
  8d0k-assembly1_C  TM=4.351E-01  e=1.710E-02  Homo sapiens

Sequence (217 aa):
FRRAIPLDKGSLEKLVLCGAFDDLGGRNRHLQELGLEPKRELELLKAERELLGMYASRHPCSPFLPLVQSLQGGGESVAGELSGVQAMGNRWQGMLDTPEGLRSFEGTTGSFDGVKLVPGARLAFFGRASREGMFHVSWALPLGPTLLITPDPQNLQAIKSVLENEGGSKAAILLFGEAYHLLPQQFWVADAGKVQERFKAERIVYTWLDPWKENVP

Mean predicted aligned error: 4.84 Å

Secondary structure (DSSP, 8-state):
-----PPPHHHHHHHHHTTTTGGGS-HHHHHHHTT-PPPPHHHHHHHHHHHHSS-SS--TTGGGHHHHHHH-TTSEEEEEEEEEEEEETTEEEEEEEETTEEEEEEEEGGGGTT----TT-EEEEEEEE-TTS-EEEEEEEE-S-EEEEE--TTTHHHHHHHHTT---SB-EEEEETTEEEEPPGGGSBS-HHHHHHHHHHTT-EEEEE-TT-TT--

Solvent-accessible surface area (backbone atoms only — not comparable to full-atom values): 12283 Å² total; per-residue (Å²): 140,84,82,83,74,84,75,51,71,68,59,50,50,51,40,38,50,62,49,79,44,52,94,82,42,58,53,50,58,56,32,44,76,71,73,40,79,67,69,56,70,59,54,45,41,50,49,19,22,72,72,68,74,42,54,84,89,56,45,90,46,58,86,48,45,68,60,50,61,65,63,29,76,95,56,39,64,52,52,16,33,26,68,41,75,47,80,58,88,65,33,37,37,38,35,30,42,28,81,93,42,81,40,45,38,35,29,42,59,77,18,38,60,95,50,78,93,46,70,72,35,38,35,34,37,31,32,46,73,44,99,86,61,43,29,42,36,59,37,51,45,67,59,61,53,26,44,38,30,49,75,48,93,90,43,51,67,56,54,46,69,69,28,61,75,46,52,31,74,23,47,29,31,40,39,62,85,92,43,69,44,76,55,60,57,49,42,6,41,61,52,66,66,65,49,49,53,52,34,57,75,70,68,56,51,68,48,73,53,41,97,69,51,78,86,56,133